Protein AF-X0USE4-F1 (afdb_monomer_lite)

Organism: NCBI:txid412755

Foldseek 3Di:
DDPPPVQVVCCVPPVDHPDDPDDDDDPVRVCVVVVDDPLLVVLLVQLVVLVVVLVLLQVCLVLLQVQFDQDPVGDRPDHDDRDNPSSCCSCPNPVNVVSVVSSVPSVVVSVVVVVVVVVVVVVVVVVVVVVVVVVVVVVVVVVVVVVVVVVVCCCVVPVVLVVQLVVVVVVVVVVPLVDARDQDDPDPSSVVSVVSNVVSVVVVVVVVVVVVVVVVVVVVVVVVVVVVVVVVVVVVVVVVVVVVVVVVVVVVVVVVVVVVVVVD

Radius of gyration: 65.73 Å; chains: 1; bounding box: 125×36×193 Å

Sequence (264 aa):
KNYGSIYWDFVTAKGEKFESDGERVPLQTLMRRMHFTEAELAKLRESQDHSDVLVTLEDRAMAAVKGLYSDAEGRYRVRGERDMALARELLHGTAYHRAKAEIMAPIQEFIDMVETRTAGEIDTLRARSDALALGARVLVGLALALLLLGAVLLQRRVVRPTIELATAARLTETGDYANRVPVRTRDEMGQLARSFNQMSSAIERDIEARDRTASELATAHEAADSANQAKSAFLANMSHELRTPMNAIIGYSEMLIEDAEDDG

pLDDT: mean 89.1, std 10.66, range [37.69, 98.69]

Structure (mmCIF, N/CA/C/O backbone):
data_AF-X0USE4-F1
#
_entry.id   AF-X0USE4-F1
#
loop_
_atom_site.group_PDB
_atom_site.id
_atom_site.type_symbol
_atom_site.label_atom_id
_atom_site.label_alt_id
_atom_site.label_comp_id
_atom_site.label_asym_id
_atom_site.label_entity_id
_atom_site.label_seq_id
_atom_site.pdbx_PDB_ins_code
_atom_site.Cartn_x
_atom_site.Cartn_y
_atom_site.Cartn_z
_atom_site.occupancy
_atom_site.B_iso_or_equiv
_atom_site.auth_seq_id
_atom_site.auth_comp_id
_atom_site.auth_asym_id
_atom_site.auth_atom_id
_atom_site.pdbx_PDB_model_num
ATOM 1 N N . LYS A 1 1 ? 28.218 10.563 -24.060 1.00 42.66 1 LYS A N 1
ATOM 2 C CA . LYS A 1 1 ? 28.766 11.878 -24.479 1.00 42.66 1 LYS A CA 1
ATOM 3 C C . LYS A 1 1 ? 30.285 11.737 -24.643 1.00 42.66 1 LYS A C 1
ATOM 5 O O . LYS A 1 1 ? 30.939 11.491 -23.646 1.00 42.66 1 LYS A O 1
ATOM 10 N N . ASN A 1 2 ? 30.787 11.793 -25.885 1.00 37.69 2 ASN A N 1
ATOM 11 C CA . ASN A 1 2 ? 32.187 11.974 -26.327 1.00 37.69 2 ASN A CA 1
ATOM 12 C C . ASN A 1 2 ? 33.331 11.265 -25.570 1.00 37.69 2 ASN A C 1
ATOM 14 O O . ASN A 1 2 ? 34.151 11.922 -24.941 1.00 37.69 2 ASN A O 1
ATOM 18 N N . TYR A 1 3 ? 33.475 9.946 -25.734 1.00 44.25 3 TYR A N 1
ATOM 19 C CA . TYR A 1 3 ? 34.702 9.239 -25.319 1.00 44.25 3 TYR A CA 1
ATOM 20 C C . TYR A 1 3 ? 35.860 9.352 -26.335 1.00 44.25 3 TYR A C 1
ATOM 22 O O . TYR A 1 3 ? 37.010 9.123 -25.976 1.00 44.25 3 TYR A O 1
ATOM 30 N N . GLY A 1 4 ? 35.588 9.731 -27.591 1.00 48.09 4 GLY A N 1
ATOM 31 C CA . GLY A 1 4 ? 36.588 9.710 -28.668 1.00 48.09 4 GLY A CA 1
ATOM 32 C C . GLY A 1 4 ? 37.622 10.845 -28.668 1.00 48.09 4 GLY A C 1
ATOM 33 O O . GLY A 1 4 ? 38.716 10.637 -29.183 1.00 48.09 4 GLY A O 1
ATOM 34 N N . SER A 1 5 ? 37.326 12.027 -28.103 1.00 53.34 5 SER A N 1
ATOM 35 C CA . SER A 1 5 ? 38.273 13.163 -28.164 1.00 53.34 5 SER A CA 1
ATOM 36 C C . SER A 1 5 ? 39.356 13.092 -27.086 1.00 53.34 5 SER A C 1
ATOM 38 O O . SER A 1 5 ? 40.513 13.397 -27.350 1.00 53.34 5 SER A O 1
ATOM 40 N N . ILE A 1 6 ? 39.002 12.597 -25.897 1.00 58.72 6 ILE A N 1
ATOM 41 C CA . ILE A 1 6 ? 39.862 12.666 -24.711 1.00 58.72 6 ILE A CA 1
ATOM 42 C C . ILE A 1 6 ? 41.139 11.816 -24.875 1.00 58.72 6 ILE A C 1
ATOM 44 O O . ILE A 1 6 ? 42.197 12.186 -24.374 1.00 58.72 6 ILE A O 1
ATOM 48 N N . TYR A 1 7 ? 41.076 10.694 -25.602 1.00 65.44 7 TYR A N 1
ATOM 49 C CA . TYR A 1 7 ? 42.247 9.840 -25.847 1.00 65.44 7 TYR A CA 1
ATOM 50 C C . TYR A 1 7 ? 43.362 10.586 -26.594 1.00 65.44 7 TYR A C 1
ATOM 52 O O . TYR A 1 7 ? 44.517 10.571 -26.164 1.00 65.44 7 TYR A O 1
ATOM 60 N N . TRP A 1 8 ? 43.017 11.266 -27.692 1.00 63.38 8 TRP A N 1
ATOM 61 C CA . TRP A 1 8 ? 43.992 12.019 -28.480 1.00 63.38 8 TRP A CA 1
ATOM 62 C C . TRP A 1 8 ? 44.495 13.257 -27.734 1.00 63.38 8 TRP A C 1
ATOM 64 O O . TRP A 1 8 ? 45.677 13.579 -27.850 1.00 63.38 8 TRP A O 1
ATOM 74 N N . ASP A 1 9 ? 43.662 13.877 -26.895 1.00 68.88 9 ASP A N 1
ATOM 75 C CA . ASP A 1 9 ? 44.073 14.973 -26.009 1.00 68.88 9 ASP A CA 1
ATOM 76 C C . ASP A 1 9 ? 45.160 14.521 -25.009 1.00 68.88 9 ASP A C 1
ATOM 78 O O . ASP A 1 9 ? 46.148 15.223 -24.800 1.00 68.88 9 ASP A O 1
ATOM 82 N N . PHE A 1 10 ? 45.054 13.313 -24.438 1.00 67.06 10 PHE A N 1
ATOM 83 C CA . PHE A 1 10 ? 46.080 12.770 -23.533 1.00 67.06 10 PHE A CA 1
ATOM 84 C C . PHE A 1 10 ? 47.382 12.382 -24.245 1.00 67.06 10 PHE A C 1
ATOM 86 O O . PHE A 1 10 ? 48.466 12.699 -23.748 1.00 67.06 10 PHE A O 1
ATOM 93 N N . VAL A 1 11 ? 47.290 11.728 -25.408 1.00 71.56 11 VAL A N 1
ATOM 94 C CA . VAL A 1 11 ? 48.472 11.297 -26.178 1.00 71.56 11 VAL A CA 1
ATOM 95 C C . VAL A 1 11 ? 49.267 12.503 -26.681 1.00 71.56 11 VAL A C 1
ATOM 97 O O . VAL A 1 11 ? 50.496 12.497 -26.627 1.00 71.56 11 VAL A O 1
ATOM 100 N N . THR A 1 12 ? 48.581 13.553 -27.139 1.00 75.94 12 THR A N 1
ATOM 101 C CA . THR A 1 12 ? 49.225 14.786 -27.621 1.00 75.94 12 THR A CA 1
ATOM 102 C C . THR A 1 12 ? 49.820 15.616 -26.482 1.00 75.94 12 THR A C 1
ATOM 104 O O . THR A 1 12 ? 50.910 16.159 -26.647 1.00 75.94 12 THR A O 1
ATOM 107 N N . ALA A 1 13 ? 49.158 15.684 -25.321 1.00 75.56 13 ALA A N 1
ATOM 108 C CA . ALA A 1 13 ? 49.610 16.491 -24.186 1.00 75.56 13 ALA A CA 1
ATOM 109 C C . ALA A 1 13 ? 50.767 15.869 -23.386 1.00 75.56 13 ALA A C 1
ATOM 111 O O . ALA A 1 13 ? 51.605 16.604 -22.866 1.00 75.56 13 ALA A O 1
ATOM 112 N N . LYS A 1 14 ? 50.809 14.538 -23.240 1.00 71.62 14 LYS A N 1
ATOM 113 C CA . LYS A 1 14 ? 51.802 13.853 -22.388 1.00 71.62 14 LYS A CA 1
ATOM 114 C C . LYS A 1 14 ? 52.821 13.016 -23.154 1.00 71.62 14 LYS A C 1
ATOM 116 O O . LYS A 1 14 ? 53.797 12.580 -22.558 1.00 71.62 14 LYS A O 1
ATOM 121 N N . GLY A 1 15 ? 52.602 12.753 -24.444 1.00 68.19 15 GLY A N 1
ATOM 122 C CA . GLY A 1 15 ? 53.459 11.866 -25.243 1.00 68.19 15 GLY A CA 1
ATOM 123 C C . GLY A 1 15 ? 53.404 10.387 -24.831 1.00 68.19 15 GLY A C 1
ATOM 124 O O . GLY A 1 15 ? 54.016 9.546 -25.485 1.00 68.19 15 GLY A O 1
ATOM 125 N N . GLU A 1 16 ? 52.654 10.053 -23.780 1.00 63.84 16 GLU A N 1
ATOM 126 C CA . GLU A 1 16 ? 52.457 8.694 -23.290 1.00 63.84 16 GLU A CA 1
ATOM 127 C C . GLU A 1 16 ? 51.261 8.060 -24.001 1.00 63.84 16 GLU A C 1
ATOM 129 O O . GLU A 1 16 ? 50.128 8.543 -23.932 1.00 63.84 16 GLU A O 1
ATOM 134 N N . LYS A 1 17 ? 51.513 6.954 -24.705 1.00 63.34 17 LYS A N 1
ATOM 135 C CA . LYS A 1 17 ? 50.445 6.078 -25.191 1.00 63.34 17 LYS A CA 1
ATOM 136 C C . LYS A 1 17 ? 49.997 5.208 -24.024 1.00 63.34 17 LYS A C 1
ATOM 138 O O . LYS A 1 17 ? 50.839 4.609 -23.365 1.00 63.34 17 LYS A O 1
ATOM 143 N N . PHE A 1 18 ? 48.691 5.105 -23.794 1.00 62.72 18 PHE A N 1
ATOM 144 C CA . PHE A 1 18 ? 48.166 4.132 -22.839 1.00 62.72 18 PHE A CA 1
ATOM 145 C C . PHE A 1 18 ? 48.567 2.720 -23.287 1.00 62.72 18 PHE A C 1
ATOM 147 O O . PHE A 1 18 ? 48.174 2.274 -24.369 1.00 62.72 18 PHE A O 1
ATOM 154 N N . GLU A 1 19 ? 49.364 2.025 -22.476 1.00 60.66 19 GLU A N 1
ATOM 155 C CA . GLU A 1 19 ? 49.653 0.610 -22.683 1.00 60.66 19 GLU A CA 1
ATOM 156 C C . GLU A 1 19 ? 48.401 -0.201 -22.337 1.00 60.66 19 GLU A C 1
ATOM 158 O O . GLU A 1 19 ? 47.929 -0.229 -21.203 1.00 60.66 19 GLU A O 1
ATOM 163 N N . SER A 1 20 ? 47.818 -0.827 -23.355 1.00 62.59 20 SER A N 1
ATOM 164 C CA . SER A 1 20 ? 46.758 -1.814 -23.178 1.00 62.59 20 SER A CA 1
ATOM 165 C C . SER A 1 20 ? 47.402 -3.144 -22.785 1.00 62.59 20 SER A C 1
ATOM 167 O O . SER A 1 20 ? 47.952 -3.820 -23.651 1.00 62.59 20 SER A O 1
ATOM 169 N N . ASP A 1 21 ? 47.268 -3.539 -21.518 1.00 59.38 21 ASP A N 1
ATOM 170 C CA . ASP A 1 21 ? 47.673 -4.853 -20.973 1.00 59.38 21 ASP A CA 1
ATOM 171 C C . ASP A 1 21 ? 46.757 -6.017 -21.442 1.00 59.38 21 ASP A C 1
ATOM 173 O O . ASP A 1 21 ? 46.850 -7.157 -20.997 1.00 59.38 21 ASP A O 1
ATOM 177 N N . GLY A 1 22 ? 45.810 -5.730 -22.343 1.00 68.00 22 GLY A N 1
ATOM 178 C CA . GLY A 1 22 ? 44.867 -6.702 -22.892 1.00 68.00 22 GLY A CA 1
ATOM 179 C C . GLY A 1 22 ? 45.342 -7.396 -24.172 1.00 68.00 22 GLY A C 1
ATOM 180 O O . GLY A 1 22 ? 46.146 -6.874 -24.947 1.00 68.00 22 GLY A O 1
ATOM 181 N N . GLU A 1 23 ? 44.765 -8.570 -24.434 1.00 77.12 23 GLU A N 1
ATOM 182 C CA . GLU A 1 23 ? 44.908 -9.291 -25.701 1.00 77.12 23 GLU A CA 1
ATOM 183 C C . GLU A 1 23 ? 44.473 -8.399 -26.882 1.00 77.12 23 GLU A C 1
ATOM 185 O O . GLU A 1 23 ? 43.397 -7.794 -26.871 1.00 77.12 23 GLU A O 1
ATOM 190 N N . ARG A 1 24 ? 45.309 -8.304 -27.924 1.00 78.56 24 ARG A N 1
ATOM 191 C CA . ARG A 1 24 ? 45.006 -7.506 -29.122 1.00 78.56 24 ARG A CA 1
ATOM 192 C C . ARG A 1 24 ? 43.947 -8.213 -29.963 1.00 78.56 24 ARG A C 1
ATOM 194 O O . ARG A 1 24 ? 44.264 -9.091 -30.761 1.00 78.56 24 ARG A O 1
ATOM 201 N N . VAL A 1 25 ? 42.690 -7.809 -29.805 1.00 81.25 25 VAL A N 1
ATOM 202 C CA . VAL A 1 25 ? 41.556 -8.372 -30.549 1.00 81.25 25 VAL A CA 1
ATOM 203 C C . VAL A 1 25 ? 41.168 -7.448 -31.715 1.00 81.25 25 VAL A C 1
ATOM 205 O O . VAL A 1 25 ? 41.025 -6.242 -31.505 1.00 81.25 25 VAL A O 1
ATOM 208 N N . PRO A 1 26 ? 40.951 -7.970 -32.941 1.00 85.12 26 PRO A N 1
ATOM 209 C CA . PRO A 1 26 ? 40.443 -7.168 -34.054 1.00 85.12 26 PRO A CA 1
ATOM 210 C C . PRO A 1 26 ? 39.085 -6.531 -33.733 1.00 85.12 26 PRO A C 1
ATOM 212 O O . PRO A 1 26 ? 38.210 -7.187 -33.164 1.00 85.12 26 PRO A O 1
ATOM 215 N N . LEU A 1 27 ? 38.868 -5.281 -34.158 1.00 83.06 27 LEU A N 1
ATOM 216 C CA . LEU A 1 27 ? 37.625 -4.540 -33.900 1.00 83.06 27 LEU A CA 1
ATOM 217 C C . LEU A 1 27 ? 36.377 -5.317 -34.347 1.00 83.06 27 LEU A C 1
ATOM 219 O O . LEU A 1 27 ? 35.425 -5.442 -33.585 1.00 83.06 27 LEU A O 1
ATOM 223 N N . GLN A 1 28 ? 36.408 -5.927 -35.535 1.00 81.75 28 GLN A N 1
ATOM 224 C CA . GLN A 1 28 ? 35.296 -6.740 -36.044 1.00 81.75 28 GLN A CA 1
ATOM 225 C C . GLN A 1 28 ? 34.964 -7.924 -35.118 1.00 81.75 28 GLN A C 1
ATOM 227 O O . GLN A 1 28 ? 33.796 -8.258 -34.925 1.00 81.75 28 GLN A O 1
ATOM 232 N N . THR A 1 29 ? 35.977 -8.537 -34.497 1.00 86.31 29 THR A N 1
ATOM 233 C CA . THR A 1 29 ? 35.787 -9.614 -33.517 1.00 86.31 29 THR A CA 1
ATOM 234 C C . THR A 1 29 ? 35.116 -9.090 -32.247 1.00 86.31 29 THR A C 1
ATOM 236 O O . THR A 1 29 ? 34.219 -9.749 -31.725 1.00 86.31 29 THR A O 1
ATOM 239 N N . LEU A 1 30 ? 35.493 -7.897 -31.768 1.00 87.50 30 LEU A N 1
ATOM 240 C CA . LEU A 1 30 ? 34.820 -7.248 -30.635 1.00 87.50 30 LEU A CA 1
ATOM 241 C C . LEU A 1 30 ? 33.360 -6.917 -30.959 1.00 87.50 30 LEU A C 1
ATOM 243 O O . LEU A 1 30 ? 32.482 -7.183 -30.145 1.00 87.50 30 LEU A O 1
ATOM 247 N N . MET A 1 31 ? 33.080 -6.411 -32.158 1.00 88.31 31 MET A N 1
ATOM 248 C CA . MET A 1 31 ? 31.714 -6.090 -32.583 1.00 88.31 31 MET A CA 1
ATOM 249 C C . MET A 1 31 ? 30.839 -7.345 -32.667 1.00 88.31 31 MET A C 1
ATOM 251 O O . MET A 1 31 ? 29.723 -7.354 -32.158 1.00 88.31 31 MET A O 1
ATOM 255 N N . ARG A 1 32 ? 31.361 -8.460 -33.192 1.00 87.69 32 ARG A N 1
ATOM 256 C CA . ARG A 1 32 ? 30.636 -9.743 -33.161 1.00 87.69 32 ARG A CA 1
ATOM 257 C C . ARG A 1 32 ? 30.353 -10.223 -31.734 1.00 87.69 32 ARG A C 1
ATOM 259 O O . ARG A 1 32 ? 29.261 -10.716 -31.468 1.00 87.69 32 ARG A O 1
ATOM 266 N N . ARG A 1 33 ? 31.303 -10.054 -30.804 1.00 90.69 33 ARG A N 1
ATOM 267 C CA . ARG A 1 33 ? 31.098 -10.376 -29.375 1.00 90.69 33 ARG A CA 1
ATOM 268 C C . ARG A 1 33 ? 30.037 -9.489 -28.720 1.00 90.69 33 ARG A C 1
ATOM 270 O O . ARG A 1 33 ? 29.329 -9.959 -27.844 1.00 90.69 33 ARG A O 1
ATOM 277 N N . MET A 1 34 ? 29.915 -8.240 -29.161 1.00 88.44 34 MET A N 1
ATOM 278 C CA . MET A 1 34 ? 28.903 -7.280 -28.703 1.00 88.44 34 MET A CA 1
ATOM 279 C C . MET A 1 34 ? 27.573 -7.400 -29.465 1.00 88.44 34 MET A C 1
ATOM 281 O O . MET A 1 34 ? 26.751 -6.491 -29.405 1.00 88.44 34 MET A O 1
ATOM 285 N N . HIS A 1 35 ? 27.364 -8.513 -30.177 1.00 89.56 35 HIS A N 1
ATOM 286 C CA . HIS A 1 35 ? 26.117 -8.847 -30.866 1.00 89.56 35 HIS A CA 1
ATOM 287 C C . HIS A 1 35 ? 25.678 -7.840 -31.938 1.00 89.56 35 HIS A C 1
ATOM 289 O O . HIS A 1 35 ? 24.484 -7.687 -32.192 1.00 89.56 35 HIS A O 1
ATOM 295 N N . PHE A 1 36 ? 26.632 -7.187 -32.607 1.00 92.62 36 PHE A N 1
ATOM 296 C CA . PHE A 1 36 ? 26.323 -6.434 -33.820 1.00 92.62 36 PHE A CA 1
ATOM 297 C C . PHE A 1 36 ? 25.784 -7.383 -34.895 1.00 92.62 36 PHE A C 1
ATOM 299 O O . PHE A 1 36 ? 26.290 -8.491 -35.092 1.00 92.62 36 PHE A O 1
ATOM 306 N N . THR A 1 37 ? 24.742 -6.942 -35.585 1.00 92.94 37 THR A N 1
ATOM 307 C CA . THR A 1 37 ? 24.068 -7.692 -36.640 1.00 92.94 37 THR A CA 1
ATOM 308 C C . THR A 1 37 ? 24.911 -7.726 -37.913 1.00 92.94 37 THR A C 1
ATOM 310 O O . THR A 1 37 ? 25.705 -6.827 -38.192 1.00 92.94 37 THR A O 1
ATOM 313 N N . GLU A 1 38 ? 24.705 -8.746 -38.749 1.00 93.06 38 GLU A N 1
ATOM 314 C CA . GLU A 1 38 ? 25.377 -8.819 -40.054 1.00 93.06 38 GLU A CA 1
ATOM 315 C C . GLU A 1 38 ? 25.032 -7.627 -40.960 1.00 93.06 38 GLU A C 1
ATOM 317 O O . GLU A 1 38 ? 25.881 -7.198 -41.736 1.00 93.06 38 GLU A O 1
ATOM 322 N N . ALA A 1 39 ? 23.828 -7.056 -40.828 1.00 93.88 39 ALA A N 1
ATOM 323 C CA . ALA A 1 39 ? 23.407 -5.876 -41.580 1.00 93.88 39 ALA A CA 1
ATOM 324 C C . ALA A 1 39 ? 24.175 -4.611 -41.154 1.00 93.88 39 ALA A C 1
ATOM 326 O O . ALA A 1 39 ? 24.647 -3.868 -42.011 1.00 93.88 39 ALA A O 1
ATOM 327 N N . GLU A 1 40 ? 24.378 -4.402 -39.847 1.00 94.25 40 GLU A N 1
ATOM 328 C CA . GLU A 1 40 ? 25.236 -3.323 -39.332 1.00 94.25 40 GLU A CA 1
ATOM 329 C C . GLU A 1 40 ? 26.686 -3.512 -39.829 1.00 94.25 40 GLU A C 1
ATOM 331 O O . GLU A 1 40 ? 27.305 -2.594 -40.365 1.00 94.25 40 GLU A O 1
ATOM 336 N N . LEU A 1 41 ? 27.229 -4.730 -39.737 1.00 93.81 41 LEU A N 1
ATOM 337 C CA . LEU A 1 41 ? 28.589 -5.028 -40.204 1.00 93.81 41 LEU A CA 1
ATOM 338 C C . LEU A 1 41 ? 28.747 -4.933 -41.731 1.00 93.81 41 LEU A C 1
ATOM 340 O O . LEU A 1 41 ? 29.861 -4.737 -42.221 1.00 93.81 41 LEU A O 1
ATOM 344 N N . ALA A 1 42 ? 27.670 -5.101 -42.500 1.00 94.88 42 ALA A N 1
ATOM 345 C CA . ALA A 1 42 ? 27.682 -4.914 -43.948 1.00 94.88 42 ALA A CA 1
ATOM 346 C C . ALA A 1 42 ? 27.891 -3.440 -44.324 1.00 94.88 42 ALA A C 1
ATOM 348 O O . ALA A 1 42 ? 28.644 -3.166 -45.252 1.00 94.88 42 ALA A O 1
ATOM 349 N N . LYS A 1 43 ? 27.329 -2.496 -43.560 1.00 95.25 43 LYS A N 1
ATOM 350 C CA . LYS A 1 43 ? 27.515 -1.055 -43.796 1.00 95.25 43 LYS A CA 1
ATOM 351 C C . LYS A 1 43 ? 28.954 -0.589 -43.586 1.00 95.25 43 LYS A C 1
ATOM 353 O O . LYS A 1 43 ? 29.461 0.242 -44.334 1.00 95.25 43 LYS A O 1
ATOM 358 N N . LEU A 1 44 ? 29.656 -1.187 -42.624 1.00 92.19 44 LEU A N 1
ATOM 359 C CA . LEU A 1 44 ? 31.089 -0.936 -42.449 1.00 92.19 44 LEU A CA 1
ATOM 360 C C . LEU A 1 44 ? 31.930 -1.510 -43.595 1.00 92.19 44 LEU A C 1
ATOM 362 O O . LEU A 1 44 ? 32.902 -0.877 -43.996 1.00 92.19 44 LEU A O 1
ATOM 366 N N . ARG A 1 45 ? 31.550 -2.676 -44.137 1.00 91.56 45 ARG A N 1
ATOM 367 C CA . ARG A 1 45 ? 32.194 -3.246 -45.333 1.00 91.56 45 ARG A CA 1
ATOM 368 C C . ARG A 1 45 ? 31.971 -2.361 -46.560 1.00 91.56 45 ARG A C 1
ATOM 370 O O . ARG A 1 45 ? 32.929 -2.051 -47.247 1.00 91.56 45 ARG A O 1
ATOM 377 N N . GLU A 1 46 ? 30.752 -1.870 -46.758 1.00 93.44 46 GLU A N 1
ATOM 378 C CA . GLU A 1 46 ? 30.415 -0.930 -47.837 1.00 93.44 46 GLU A CA 1
ATOM 379 C C . GLU A 1 46 ? 31.261 0.357 -47.765 1.00 93.44 46 GLU A C 1
ATOM 381 O O . GLU A 1 46 ? 31.839 0.786 -48.761 1.00 93.44 46 GLU A O 1
ATOM 386 N N . SER A 1 47 ? 31.417 0.939 -46.569 1.00 93.81 47 SER A N 1
ATOM 387 C CA . SER A 1 47 ? 32.306 2.093 -46.360 1.00 93.81 47 SER A CA 1
ATOM 388 C C . SER A 1 47 ? 33.777 1.769 -46.656 1.00 93.81 47 SER A C 1
ATOM 390 O O . SER A 1 47 ? 34.489 2.584 -47.247 1.00 93.81 47 SER A O 1
ATOM 392 N N . GLN A 1 48 ? 34.231 0.573 -46.266 1.00 89.81 48 GLN A N 1
ATOM 393 C CA . GLN A 1 48 ? 35.586 0.103 -46.542 1.00 89.81 48 GLN A CA 1
ATOM 394 C C . GLN A 1 48 ? 35.833 -0.023 -48.054 1.00 89.81 48 GLN A C 1
ATOM 396 O O . GLN A 1 48 ? 36.844 0.482 -48.535 1.00 89.81 48 GLN A O 1
ATOM 401 N N . ASP A 1 49 ? 34.889 -0.592 -48.804 1.00 89.19 49 ASP A N 1
ATOM 402 C CA . ASP A 1 49 ? 34.986 -0.732 -50.261 1.00 89.19 49 ASP A CA 1
ATOM 403 C C . ASP A 1 49 ? 35.029 0.645 -50.960 1.00 89.19 49 ASP A C 1
ATOM 405 O O . ASP A 1 49 ? 35.796 0.854 -51.903 1.00 89.19 49 ASP A O 1
ATOM 409 N N . HIS A 1 50 ? 34.267 1.633 -50.468 1.00 89.88 50 HIS A N 1
ATOM 410 C CA . HIS A 1 50 ? 34.342 3.017 -50.962 1.00 89.88 50 HIS A CA 1
ATOM 411 C C . HIS A 1 50 ? 35.686 3.696 -50.639 1.00 89.88 50 HIS A C 1
ATOM 413 O O . HIS A 1 50 ? 36.144 4.556 -51.397 1.00 89.88 50 HIS A O 1
ATOM 419 N N . SER A 1 51 ? 36.343 3.312 -49.539 1.00 89.50 51 SER A N 1
ATOM 420 C CA . SER A 1 51 ? 37.654 3.853 -49.163 1.00 89.50 51 SER A CA 1
ATOM 421 C C . SER A 1 51 ? 38.744 3.447 -50.151 1.00 89.50 51 SER A C 1
ATOM 423 O O . SER A 1 51 ? 39.610 4.267 -50.460 1.00 89.50 51 SER A O 1
ATOM 425 N N . ASP A 1 52 ? 38.695 2.226 -50.684 1.00 82.88 52 ASP A N 1
ATOM 426 C CA . ASP A 1 52 ? 39.704 1.723 -51.623 1.00 82.88 52 ASP A CA 1
ATOM 427 C C . ASP A 1 52 ? 39.749 2.554 -52.918 1.00 82.88 52 ASP A C 1
ATOM 429 O O . ASP A 1 52 ? 40.820 2.791 -53.482 1.00 82.88 52 ASP A O 1
ATOM 433 N N . VAL A 1 53 ? 38.604 3.096 -53.352 1.00 77.12 53 VAL A N 1
ATOM 434 C CA . VAL A 1 53 ? 38.524 4.020 -54.496 1.00 77.12 53 VAL A CA 1
ATOM 435 C C . VAL A 1 53 ? 39.267 5.325 -54.199 1.00 77.12 53 VAL A C 1
ATOM 437 O O . VAL A 1 53 ? 40.030 5.800 -55.042 1.00 77.12 53 VAL A O 1
ATOM 440 N N . LEU A 1 54 ? 39.100 5.891 -53.001 1.00 87.56 54 LEU A N 1
ATOM 441 C CA . LEU A 1 54 ? 39.759 7.139 -52.604 1.00 87.56 54 LEU A CA 1
ATOM 442 C C . LEU A 1 54 ? 41.283 6.994 -52.530 1.00 87.56 54 LEU A C 1
ATOM 444 O O . LEU A 1 54 ? 41.997 7.901 -52.959 1.00 87.56 54 LEU A O 1
ATOM 448 N N . VAL A 1 55 ? 41.779 5.841 -52.070 1.00 88.38 55 VAL A N 1
ATOM 449 C CA . VAL A 1 55 ? 43.221 5.544 -52.009 1.00 88.38 55 VAL A CA 1
ATOM 450 C C . VAL A 1 55 ? 43.872 5.699 -53.384 1.00 88.38 55 VAL A C 1
ATOM 452 O O . VAL A 1 55 ? 44.939 6.297 -53.493 1.00 88.38 55 VAL A O 1
ATOM 455 N N . THR A 1 56 ? 43.205 5.276 -54.463 1.00 85.06 56 THR A N 1
ATOM 456 C CA . THR A 1 56 ? 43.754 5.437 -55.822 1.00 85.06 56 THR A CA 1
ATOM 457 C C . THR A 1 56 ? 43.897 6.906 -56.248 1.00 85.06 56 THR A C 1
ATOM 459 O O . THR A 1 56 ? 44.860 7.262 -56.935 1.00 85.06 56 THR A O 1
ATOM 462 N N . LEU A 1 57 ? 42.980 7.787 -55.822 1.00 85.88 57 LEU A N 1
ATOM 463 C CA . LEU A 1 57 ? 43.097 9.232 -56.050 1.00 85.88 57 LEU A CA 1
ATOM 464 C C . LEU A 1 57 ? 44.252 9.828 -55.240 1.00 85.88 57 LEU A C 1
ATOM 466 O O . LEU A 1 57 ? 44.997 10.660 -55.763 1.00 85.88 57 LEU A O 1
ATOM 470 N N . GLU A 1 58 ? 44.412 9.395 -53.990 1.00 89.25 58 GLU A N 1
ATOM 471 C CA . GLU A 1 58 ? 45.492 9.842 -53.109 1.00 89.25 58 GLU A CA 1
ATOM 472 C C . GLU A 1 58 ? 46.865 9.397 -53.633 1.00 89.25 58 GLU A C 1
ATOM 474 O O . GLU A 1 58 ? 47.791 10.210 -53.693 1.00 89.25 58 GLU A O 1
ATOM 479 N N . ASP A 1 59 ? 46.981 8.160 -54.119 1.00 90.69 59 ASP A N 1
ATOM 480 C CA . ASP A 1 59 ? 48.185 7.638 -54.770 1.00 90.69 59 ASP A CA 1
ATOM 481 C C . ASP A 1 59 ? 48.541 8.443 -56.023 1.00 90.69 59 ASP A C 1
ATOM 483 O O . ASP A 1 59 ? 49.700 8.834 -56.211 1.00 90.69 59 ASP A O 1
ATOM 487 N N . ARG A 1 60 ? 47.543 8.771 -56.855 1.00 89.25 60 ARG A N 1
ATOM 488 C CA . ARG A 1 60 ? 47.733 9.617 -58.040 1.00 89.25 60 ARG A CA 1
ATOM 489 C C . ARG A 1 60 ? 48.191 11.025 -57.669 1.00 89.25 60 ARG A C 1
ATOM 491 O O . ARG A 1 60 ? 49.086 11.565 -58.322 1.00 89.25 60 ARG A O 1
ATOM 498 N N . ALA A 1 61 ? 47.603 11.618 -56.633 1.00 91.00 61 ALA A N 1
ATOM 499 C CA . ALA A 1 61 ? 47.997 12.935 -56.148 1.00 91.00 61 ALA A CA 1
ATOM 500 C C . ALA A 1 61 ? 49.435 12.922 -55.606 1.00 91.00 61 ALA A C 1
ATOM 502 O O . ALA A 1 61 ? 50.239 13.787 -55.955 1.00 91.00 61 ALA A O 1
ATOM 503 N N . MET A 1 62 ? 49.798 11.903 -54.820 1.00 92.62 62 MET A N 1
ATOM 504 C CA . MET A 1 62 ? 51.161 11.713 -54.315 1.00 92.62 62 MET A CA 1
ATOM 505 C C . MET A 1 62 ? 52.174 11.492 -55.443 1.00 92.62 62 MET A C 1
ATOM 507 O O . MET A 1 62 ? 53.299 11.996 -55.368 1.00 92.62 62 MET A O 1
ATOM 511 N N . ALA A 1 63 ? 51.794 10.765 -56.494 1.00 90.62 63 ALA A N 1
ATOM 512 C CA . ALA A 1 63 ? 52.623 10.573 -57.677 1.00 90.62 63 ALA A CA 1
ATOM 513 C C . ALA A 1 63 ? 52.847 11.895 -58.436 1.00 90.62 63 ALA A C 1
ATOM 515 O O . ALA A 1 63 ? 53.994 12.217 -58.752 1.00 90.62 63 ALA A O 1
ATOM 516 N N . ALA A 1 64 ? 51.806 12.717 -58.616 1.00 90.19 64 ALA A N 1
ATOM 517 C CA . ALA A 1 64 ? 51.902 14.032 -59.260 1.00 90.19 64 ALA A CA 1
ATOM 518 C C . ALA A 1 64 ? 52.848 14.996 -58.512 1.00 90.19 64 ALA A C 1
ATOM 520 O O . ALA A 1 64 ? 53.694 15.644 -59.135 1.00 90.19 64 ALA A O 1
ATOM 521 N N . VAL A 1 65 ? 52.805 15.013 -57.171 1.00 91.50 65 VAL A N 1
ATOM 522 C CA . VAL A 1 65 ? 53.753 15.775 -56.325 1.00 91.50 65 VAL A CA 1
ATOM 523 C C . VAL A 1 65 ? 55.202 15.321 -56.548 1.00 91.50 65 VAL A C 1
ATOM 525 O O . VAL A 1 65 ? 56.129 16.136 -56.547 1.00 91.50 65 VAL A O 1
ATOM 528 N N . LYS A 1 66 ? 55.409 14.016 -56.762 1.00 90.25 66 LYS A N 1
ATOM 529 C CA . LYS A 1 66 ? 56.723 13.409 -57.026 1.00 90.25 66 LYS A CA 1
ATOM 530 C C . LYS A 1 66 ? 57.175 13.547 -58.489 1.00 90.25 66 LYS A C 1
ATOM 532 O O . LYS A 1 66 ? 58.321 13.205 -58.776 1.00 90.25 66 LYS A O 1
ATOM 537 N N . GLY A 1 67 ? 56.327 14.058 -59.389 1.00 88.44 67 GLY A N 1
ATOM 538 C CA . GLY A 1 67 ? 56.590 14.115 -60.834 1.00 88.44 67 GLY A CA 1
ATOM 539 C C . GLY A 1 67 ? 56.572 12.734 -61.499 1.00 88.44 67 GLY A C 1
ATOM 540 O O . GLY A 1 67 ? 57.314 12.496 -62.451 1.00 88.44 67 GLY A O 1
ATOM 541 N N . LEU A 1 68 ? 55.788 11.801 -60.953 1.00 88.62 68 LEU A N 1
ATOM 542 C CA . LEU A 1 68 ? 55.615 10.444 -61.465 1.00 88.62 68 LEU A CA 1
ATOM 543 C C . LEU A 1 68 ? 54.233 10.297 -62.107 1.00 88.62 68 LEU A C 1
ATOM 545 O O . LEU A 1 68 ? 53.218 10.635 -61.502 1.00 88.62 68 LEU A O 1
ATOM 549 N N . TYR A 1 69 ? 54.198 9.736 -63.311 1.00 85.69 69 TYR A N 1
ATOM 550 C CA . TYR A 1 69 ? 52.993 9.527 -64.107 1.00 85.69 69 TYR A CA 1
ATOM 551 C C . TYR A 1 69 ? 52.834 8.053 -64.477 1.00 85.69 69 TYR A C 1
ATOM 553 O O . TYR A 1 69 ? 53.808 7.292 -64.515 1.00 85.69 69 TYR A O 1
ATOM 561 N N . SER A 1 70 ? 51.585 7.655 -64.712 1.00 85.00 70 SER A N 1
ATOM 562 C CA . SER A 1 70 ? 51.231 6.284 -65.073 1.00 85.00 70 SER A CA 1
ATOM 563 C C . SER A 1 70 ? 51.822 5.893 -66.430 1.00 85.00 70 SER A C 1
ATOM 565 O O . SER A 1 70 ? 51.697 6.645 -67.394 1.00 85.00 70 SER A O 1
ATOM 567 N N . ASP A 1 71 ? 52.421 4.705 -66.505 1.00 82.38 71 ASP A N 1
ATOM 568 C CA . ASP A 1 71 ? 52.742 4.015 -67.755 1.00 82.38 71 ASP A CA 1
ATOM 569 C C . ASP A 1 71 ? 51.474 3.408 -68.395 1.00 82.38 71 ASP A C 1
ATOM 571 O O . ASP A 1 71 ? 50.365 3.532 -67.857 1.00 82.38 71 ASP A O 1
ATOM 575 N N . ALA A 1 72 ? 51.631 2.764 -69.557 1.00 77.88 72 ALA A N 1
ATOM 576 C CA . ALA A 1 72 ? 50.541 2.099 -70.275 1.00 77.88 72 ALA A CA 1
ATOM 577 C C . ALA A 1 72 ? 49.917 0.931 -69.482 1.00 77.88 72 ALA A C 1
ATOM 579 O O . ALA A 1 72 ? 48.810 0.500 -69.798 1.00 77.88 72 ALA A O 1
ATOM 580 N N . GLU A 1 73 ? 50.595 0.450 -68.434 1.00 80.06 73 GLU A N 1
ATOM 581 C CA . GLU A 1 73 ? 50.126 -0.609 -67.541 1.00 80.06 73 GLU A CA 1
ATOM 582 C C . GLU A 1 73 ? 49.600 -0.083 -66.191 1.00 80.06 73 GLU A C 1
ATOM 584 O O . GLU A 1 73 ? 49.362 -0.878 -65.280 1.00 80.06 73 GLU A O 1
ATOM 589 N N . GLY A 1 74 ? 49.414 1.232 -66.032 1.00 75.62 74 GLY A N 1
ATOM 590 C CA . GLY A 1 74 ? 48.825 1.812 -64.820 1.00 75.62 74 GLY A CA 1
ATOM 591 C C . GLY A 1 74 ? 49.816 2.123 -63.689 1.00 75.62 74 GLY A C 1
ATOM 592 O O . GLY A 1 74 ? 49.395 2.502 -62.597 1.00 75.62 74 GLY A O 1
ATOM 593 N N . ARG A 1 75 ? 51.130 1.943 -63.889 1.00 83.31 75 ARG A N 1
ATOM 594 C CA . ARG A 1 75 ? 52.143 2.101 -62.828 1.00 83.31 75 ARG A CA 1
ATOM 595 C C . ARG A 1 75 ? 52.848 3.449 -62.923 1.00 83.31 75 ARG A C 1
ATOM 597 O O . ARG A 1 75 ? 53.323 3.841 -63.983 1.00 83.31 75 ARG A O 1
ATOM 604 N N . TYR A 1 76 ? 53.016 4.133 -61.792 1.00 83.38 76 TYR A N 1
ATOM 605 C CA . TYR A 1 76 ? 53.664 5.451 -61.706 1.00 83.38 76 TYR A CA 1
ATOM 606 C C . TYR A 1 76 ? 55.195 5.400 -61.880 1.00 83.38 76 TYR A C 1
ATOM 608 O O . TYR A 1 76 ? 55.952 5.591 -60.927 1.00 83.38 76 TYR A O 1
ATOM 616 N N . ARG A 1 77 ? 55.669 5.101 -63.095 1.00 83.31 77 ARG A N 1
ATOM 617 C CA . ARG A 1 77 ? 57.100 4.942 -63.427 1.00 83.31 77 ARG A CA 1
ATOM 618 C C . ARG A 1 77 ? 57.639 6.008 -64.379 1.00 83.31 77 ARG A C 1
ATOM 620 O O . ARG A 1 77 ? 58.855 6.178 -64.464 1.00 83.31 77 ARG A O 1
ATOM 627 N N . VAL A 1 78 ? 56.765 6.734 -65.071 1.00 82.44 78 VAL A N 1
ATOM 628 C CA . VAL A 1 78 ? 57.160 7.769 -66.031 1.00 82.44 78 VAL A CA 1
ATOM 629 C C . VAL A 1 78 ? 57.533 9.037 -65.266 1.00 82.44 78 VAL A C 1
ATOM 631 O O . VAL A 1 78 ? 56.714 9.570 -64.524 1.00 82.44 78 VAL A O 1
ATOM 634 N N . ARG A 1 79 ? 58.770 9.525 -65.416 1.00 84.62 79 ARG A N 1
ATOM 635 C CA . ARG A 1 79 ? 59.211 10.781 -64.789 1.00 84.62 79 ARG A CA 1
ATOM 636 C C . ARG A 1 79 ? 58.891 11.971 -65.687 1.00 84.62 79 ARG A C 1
ATOM 638 O O . ARG A 1 79 ? 59.247 11.961 -66.860 1.00 84.62 79 ARG A O 1
ATOM 645 N N . GLY A 1 80 ? 58.285 12.999 -65.106 1.00 84.25 80 GLY A N 1
ATOM 646 C CA . GLY A 1 80 ? 58.018 14.286 -65.742 1.00 84.25 80 GLY A CA 1
ATOM 647 C C . GLY A 1 80 ? 58.166 15.443 -64.753 1.00 84.25 80 GLY A C 1
ATOM 648 O O . GLY A 1 80 ? 58.754 15.292 -63.678 1.00 84.25 80 GLY A O 1
ATOM 649 N N . GLU A 1 81 ? 57.628 16.606 -65.112 1.00 86.62 81 GLU A N 1
ATOM 650 C CA . GLU A 1 81 ? 57.582 17.756 -64.207 1.00 86.62 81 GLU A CA 1
ATOM 651 C C . GLU A 1 81 ? 56.587 17.519 -63.067 1.00 86.62 81 GLU A C 1
ATOM 653 O O . GLU A 1 81 ? 55.625 16.763 -63.200 1.00 86.62 81 GLU A O 1
ATOM 658 N N . ARG A 1 82 ? 56.835 18.142 -61.914 1.00 91.06 82 ARG A N 1
ATOM 659 C CA . ARG A 1 82 ? 55.940 18.043 -60.756 1.00 91.06 82 ARG A CA 1
ATOM 660 C C . ARG A 1 82 ? 54.676 18.849 -61.020 1.00 91.06 82 ARG A C 1
ATOM 662 O O . ARG A 1 82 ? 54.777 20.037 -61.315 1.00 91.06 82 ARG A O 1
ATOM 669 N N . ASP A 1 83 ? 53.515 18.242 -60.808 1.00 91.00 83 ASP A N 1
ATOM 670 C CA . ASP A 1 83 ? 52.229 18.912 -60.998 1.00 91.00 83 ASP A CA 1
ATOM 671 C C . ASP A 1 83 ? 51.498 19.099 -59.663 1.00 91.00 83 ASP A C 1
ATOM 673 O O . ASP A 1 83 ? 50.732 18.257 -59.185 1.00 91.00 83 ASP A O 1
ATOM 677 N N . MET A 1 84 ? 51.770 20.245 -59.038 1.00 91.50 84 MET A N 1
ATOM 678 C CA . MET A 1 84 ? 51.149 20.633 -57.771 1.00 91.50 84 MET A CA 1
ATOM 679 C C . MET A 1 84 ? 49.698 21.096 -57.941 1.00 91.50 84 MET A C 1
ATOM 681 O O . MET A 1 84 ? 48.946 21.094 -56.965 1.00 91.50 84 MET A O 1
ATOM 685 N N . ALA A 1 85 ? 49.307 21.528 -59.144 1.00 92.44 85 ALA A N 1
ATOM 686 C CA . ALA A 1 85 ? 47.942 21.962 -59.418 1.00 92.44 85 ALA A CA 1
ATOM 687 C C . ALA A 1 85 ? 47.019 20.741 -59.494 1.00 92.44 85 ALA A C 1
ATOM 689 O O . ALA A 1 85 ? 46.027 20.691 -58.766 1.00 92.44 85 ALA A O 1
ATOM 690 N N . LEU A 1 86 ? 47.426 19.720 -60.254 1.00 90.12 86 LEU A N 1
ATOM 691 C CA . LEU A 1 86 ? 46.736 18.436 -60.342 1.00 90.12 86 LEU A CA 1
ATOM 692 C C . LEU A 1 86 ? 46.642 17.744 -58.979 1.00 90.12 86 LEU A C 1
ATOM 694 O O . LEU A 1 86 ? 45.574 17.270 -58.606 1.00 90.12 86 LEU A O 1
ATOM 698 N N . ALA A 1 87 ? 47.725 17.710 -58.195 1.00 91.44 87 ALA A N 1
ATOM 699 C CA . ALA A 1 87 ? 47.689 17.106 -56.861 1.00 91.44 87 ALA A CA 1
ATOM 700 C C . ALA A 1 87 ? 46.678 17.796 -55.927 1.00 91.44 87 ALA A C 1
ATOM 702 O O . ALA A 1 87 ? 45.958 17.130 -55.183 1.00 91.44 87 ALA A O 1
ATOM 703 N N . ARG A 1 88 ? 46.592 19.133 -55.982 1.00 92.12 88 ARG A N 1
ATOM 704 C CA . ARG A 1 88 ? 45.627 19.906 -55.188 1.00 92.12 88 ARG A CA 1
ATOM 705 C C . ARG A 1 88 ? 44.194 19.656 -55.645 1.00 92.12 88 ARG A C 1
ATOM 707 O O . ARG A 1 88 ? 43.317 19.502 -54.803 1.00 92.12 88 ARG A O 1
ATOM 714 N N . GLU A 1 89 ? 43.964 19.600 -56.951 1.00 91.50 89 GLU A N 1
ATOM 715 C CA . GLU A 1 89 ? 42.657 19.269 -57.518 1.00 91.50 89 GLU A CA 1
ATOM 716 C C . GLU A 1 89 ? 42.215 17.850 -57.127 1.00 91.50 89 GLU A C 1
ATOM 718 O O . GLU A 1 89 ? 41.069 17.646 -56.742 1.00 91.50 89 GLU A O 1
ATOM 723 N N . LEU A 1 90 ? 43.127 16.877 -57.128 1.00 89.94 90 LEU A N 1
ATOM 724 C CA . LEU A 1 90 ? 42.824 15.497 -56.740 1.00 89.94 90 LEU A CA 1
ATOM 725 C C . LEU A 1 90 ? 42.535 15.328 -55.239 1.00 89.94 90 LEU A C 1
ATOM 727 O O . LEU A 1 90 ? 41.761 14.444 -54.888 1.00 89.94 90 LEU A O 1
ATOM 731 N N . LEU A 1 91 ? 43.121 16.153 -54.362 1.00 90.06 91 LEU A N 1
ATOM 732 C CA . LEU A 1 91 ? 42.939 16.062 -52.900 1.00 90.06 91 LEU A CA 1
ATOM 733 C C . LEU A 1 91 ? 41.891 17.024 -52.325 1.00 90.06 91 LEU A C 1
ATOM 735 O O . LEU A 1 91 ? 41.476 16.869 -51.179 1.00 90.06 91 LEU A O 1
ATOM 739 N N . HIS A 1 92 ? 41.479 18.040 -53.080 1.00 90.44 92 HIS A N 1
ATOM 740 C CA . HIS A 1 92 ? 40.524 19.056 -52.618 1.00 90.44 92 HIS A CA 1
ATOM 741 C C . HIS A 1 92 ? 39.447 19.395 -53.656 1.00 90.44 92 HIS A C 1
ATOM 743 O O . HIS A 1 92 ? 38.683 20.342 -53.483 1.00 90.44 92 HIS A O 1
ATOM 749 N N . GLY A 1 93 ? 39.382 18.645 -54.753 1.00 91.19 93 GLY A N 1
ATOM 750 C CA . GLY A 1 93 ? 38.365 18.808 -55.781 1.00 91.19 93 GLY A CA 1
ATOM 751 C C . GLY A 1 93 ? 37.029 18.176 -55.406 1.00 91.19 93 GLY A C 1
ATOM 752 O O . GLY A 1 93 ? 36.877 17.457 -54.415 1.00 91.19 93 GLY A O 1
ATOM 753 N N . THR A 1 94 ? 36.036 18.410 -56.259 1.00 91.06 94 THR A N 1
ATOM 754 C CA . THR A 1 94 ? 34.673 17.888 -56.091 1.00 91.06 94 THR A CA 1
ATOM 755 C C . THR A 1 94 ? 34.629 16.360 -56.054 1.00 91.06 94 THR A C 1
ATOM 757 O O . THR A 1 94 ? 33.888 15.798 -55.252 1.00 91.06 94 THR A O 1
ATOM 760 N N . ALA A 1 95 ? 35.454 15.685 -56.862 1.00 87.81 95 ALA A N 1
ATOM 761 C CA . ALA A 1 95 ? 35.556 14.225 -56.883 1.00 87.81 95 ALA A CA 1
ATOM 762 C C . ALA A 1 95 ? 36.037 13.652 -55.539 1.00 87.81 95 ALA A C 1
ATOM 764 O O . ALA A 1 95 ? 35.466 12.682 -55.047 1.00 87.81 95 ALA A O 1
ATOM 765 N N . TYR A 1 96 ? 37.023 14.293 -54.905 1.00 90.38 96 TYR A N 1
ATOM 766 C CA . TYR A 1 96 ? 37.538 13.887 -53.596 1.00 90.38 96 TYR A CA 1
ATOM 767 C C . TYR A 1 96 ? 36.492 14.059 -52.490 1.00 90.38 96 TYR A C 1
ATOM 769 O O . TYR A 1 96 ? 36.256 13.155 -51.690 1.00 90.38 96 TYR A O 1
ATOM 777 N N . HIS A 1 97 ? 35.811 15.209 -52.466 1.00 91.38 97 HIS A N 1
ATOM 778 C CA . HIS A 1 97 ? 34.736 15.461 -51.505 1.00 91.38 97 HIS A CA 1
ATOM 779 C C . HIS A 1 97 ? 33.542 14.517 -51.695 1.00 91.38 97 HIS A C 1
ATOM 781 O O . HIS A 1 97 ? 32.962 14.071 -50.706 1.00 91.38 97 HIS A O 1
ATOM 787 N N . ARG A 1 98 ? 33.203 14.176 -52.943 1.00 91.00 98 ARG A N 1
ATOM 788 C CA . ARG A 1 98 ? 32.163 13.192 -53.255 1.00 91.00 98 ARG A CA 1
ATOM 789 C C . ARG A 1 98 ? 32.538 11.797 -52.763 1.00 91.00 98 ARG A C 1
ATOM 791 O O . ARG A 1 98 ? 31.737 11.193 -52.062 1.00 91.00 98 ARG A O 1
ATOM 798 N N . ALA A 1 99 ? 33.753 11.333 -53.052 1.00 89.50 99 ALA A N 1
ATOM 799 C CA . ALA A 1 99 ? 34.240 10.045 -52.562 1.00 89.50 99 ALA A CA 1
ATOM 800 C C . ALA A 1 99 ? 34.223 9.988 -51.024 1.00 89.50 99 ALA A C 1
ATOM 802 O O . ALA A 1 99 ? 33.764 9.011 -50.442 1.00 89.50 99 ALA A O 1
ATOM 803 N N . LYS A 1 100 ? 34.610 11.074 -50.339 1.00 90.19 100 LYS A N 1
ATOM 804 C CA . LYS A 1 100 ? 34.453 11.175 -48.878 1.00 90.19 100 LYS A CA 1
ATOM 805 C C . LYS A 1 100 ? 33.003 11.054 -48.421 1.00 90.19 100 LYS A C 1
ATOM 807 O O . LYS A 1 100 ? 32.744 10.370 -47.438 1.00 90.19 100 LYS A O 1
ATOM 812 N N . ALA A 1 101 ? 32.065 11.709 -49.099 1.00 91.94 101 ALA A N 1
ATOM 813 C CA . ALA A 1 101 ? 30.650 11.589 -48.763 1.00 91.94 101 ALA A CA 1
ATOM 814 C C . ALA A 1 101 ? 30.135 10.152 -48.969 1.00 91.94 101 ALA A C 1
ATOM 816 O O . ALA A 1 101 ? 29.419 9.640 -48.113 1.00 91.94 101 ALA A O 1
ATOM 817 N N . GLU A 1 102 ? 30.555 9.487 -50.049 1.00 92.94 102 GLU A N 1
ATOM 818 C CA . GLU A 1 102 ? 30.225 8.086 -50.343 1.00 92.94 102 GLU A CA 1
ATOM 819 C C . GLU A 1 102 ? 30.801 7.130 -49.280 1.00 92.94 102 GLU A C 1
ATOM 821 O O . GLU A 1 102 ? 30.121 6.190 -48.881 1.00 92.94 102 GLU A O 1
ATOM 826 N N . ILE A 1 103 ? 31.988 7.403 -48.728 1.00 92.19 103 ILE A N 1
ATOM 827 C CA . ILE A 1 103 ? 32.554 6.647 -47.592 1.00 92.19 103 ILE A CA 1
ATOM 828 C C . ILE A 1 103 ? 31.769 6.895 -46.297 1.00 92.19 103 ILE A C 1
ATOM 830 O O . ILE A 1 103 ? 31.537 5.965 -45.521 1.00 92.19 103 ILE A O 1
ATOM 834 N N . MET A 1 104 ? 31.376 8.146 -46.039 1.00 92.69 104 MET A N 1
ATOM 835 C CA . MET A 1 104 ? 30.727 8.539 -44.784 1.00 92.69 104 MET A CA 1
ATOM 836 C C . MET A 1 104 ? 29.255 8.123 -44.703 1.00 92.69 104 MET A C 1
ATOM 838 O O . MET A 1 104 ? 28.771 7.880 -43.599 1.00 92.69 104 MET A O 1
ATOM 842 N N . ALA A 1 105 ? 28.541 8.021 -45.826 1.00 95.00 105 ALA A N 1
ATOM 843 C CA . ALA A 1 105 ? 27.116 7.687 -45.824 1.00 95.00 105 ALA A CA 1
ATOM 844 C C . ALA A 1 105 ? 26.815 6.307 -45.191 1.00 95.00 105 ALA A C 1
ATOM 846 O O . ALA A 1 105 ? 26.014 6.269 -44.254 1.00 95.00 105 ALA A O 1
ATOM 847 N N . PRO A 1 106 ? 27.501 5.200 -45.550 1.00 96.31 106 PRO A N 1
ATOM 848 C CA . PRO A 1 106 ? 27.301 3.917 -44.874 1.00 96.31 106 PRO A CA 1
ATOM 849 C C . PRO A 1 106 ? 27.701 3.935 -43.389 1.00 96.31 106 PRO A C 1
ATOM 851 O O . PRO A 1 106 ? 27.098 3.228 -42.586 1.00 96.31 106 PRO A O 1
ATOM 854 N N . ILE A 1 107 ? 28.683 4.758 -42.989 1.00 94.12 107 ILE A N 1
ATOM 855 C CA . ILE A 1 107 ? 29.043 4.931 -41.568 1.00 94.12 107 ILE A CA 1
ATOM 856 C C . ILE A 1 107 ? 27.892 5.586 -40.802 1.00 94.12 107 ILE A C 1
ATOM 858 O O . ILE A 1 107 ? 27.585 5.156 -39.691 1.00 94.12 107 ILE A O 1
ATOM 862 N N . GLN A 1 108 ? 27.250 6.604 -41.381 1.00 94.75 108 GLN A N 1
ATOM 863 C CA . GLN A 1 108 ? 26.090 7.241 -40.762 1.00 94.75 108 GLN A CA 1
ATOM 864 C C . GLN A 1 108 ? 24.933 6.249 -40.621 1.00 94.75 108 GLN A C 1
ATOM 866 O O . GLN A 1 108 ? 24.392 6.108 -39.530 1.00 94.75 108 GLN A O 1
ATOM 871 N N . GLU A 1 109 ? 24.622 5.492 -41.677 1.00 95.81 109 GLU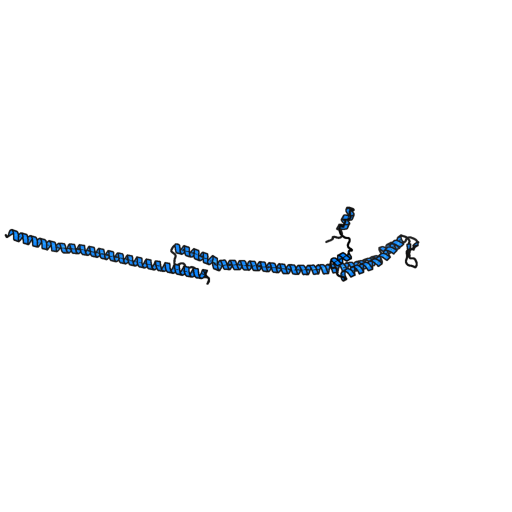 A N 1
ATOM 872 C CA . GLU A 1 109 ? 23.588 4.451 -41.622 1.00 95.81 109 GLU A CA 1
ATOM 873 C C . GLU A 1 109 ? 23.897 3.393 -40.552 1.00 95.81 109 GLU A C 1
ATOM 875 O O . GLU A 1 109 ? 23.013 2.988 -39.800 1.00 95.81 109 GLU A O 1
ATOM 880 N N . PHE A 1 110 ? 25.160 2.978 -40.427 1.00 95.62 110 PHE A N 1
ATOM 881 C CA . PHE A 1 110 ? 25.597 2.082 -39.359 1.00 95.62 110 PHE A CA 1
ATOM 882 C C . PHE A 1 110 ? 25.340 2.669 -37.961 1.00 95.62 110 PHE A C 1
ATOM 884 O O . PHE A 1 110 ? 24.819 1.966 -37.093 1.00 95.62 110 PHE A O 1
ATOM 891 N N . ILE A 1 111 ? 25.692 3.939 -37.731 1.00 92.81 111 ILE A N 1
ATOM 892 C CA . ILE A 1 111 ? 25.457 4.618 -36.447 1.00 92.81 111 ILE A CA 1
ATOM 893 C C . ILE A 1 111 ? 23.956 4.652 -36.142 1.00 92.81 111 ILE A C 1
ATOM 895 O O . ILE A 1 111 ? 23.556 4.248 -35.050 1.00 92.81 111 ILE A O 1
ATOM 899 N N . ASP A 1 112 ? 23.131 5.036 -37.115 1.00 95.00 112 ASP A N 1
ATOM 900 C CA . ASP A 1 112 ? 21.678 5.129 -36.958 1.00 95.00 112 ASP A CA 1
ATOM 901 C C . ASP A 1 112 ? 21.053 3.763 -36.615 1.00 95.00 112 ASP A C 1
ATOM 903 O O . ASP A 1 112 ? 20.166 3.667 -35.759 1.00 95.00 112 ASP A O 1
ATOM 907 N N . MET A 1 113 ? 21.536 2.677 -37.233 1.00 95.00 113 MET A N 1
ATOM 908 C CA . MET A 1 113 ? 21.097 1.308 -36.928 1.00 95.00 113 MET A CA 1
ATOM 909 C C . MET A 1 113 ? 21.430 0.909 -35.486 1.00 95.00 113 MET A C 1
ATOM 911 O O . MET A 1 113 ? 20.564 0.398 -34.768 1.00 95.00 113 MET A O 1
ATOM 915 N N . VAL A 1 114 ? 22.658 1.187 -35.041 1.00 93.50 114 VAL A N 1
ATOM 916 C CA . VAL A 1 114 ? 23.117 0.878 -33.680 1.00 93.50 114 VAL A CA 1
ATOM 917 C C . VAL A 1 114 ? 22.347 1.692 -32.647 1.00 93.50 114 VAL A C 1
ATOM 919 O O . VAL A 1 114 ? 21.941 1.146 -31.617 1.00 93.50 114 VAL A O 1
ATOM 922 N N . GLU A 1 115 ? 22.119 2.978 -32.911 1.00 92.38 115 GLU A N 1
ATOM 923 C CA . GLU A 1 115 ? 21.322 3.850 -32.049 1.00 92.38 115 GLU A CA 1
ATOM 924 C C . GLU A 1 115 ? 19.879 3.355 -31.949 1.00 92.38 115 GLU A C 1
ATOM 926 O O . GLU A 1 115 ? 19.363 3.210 -30.840 1.00 92.38 115 GLU A O 1
ATOM 931 N N . THR A 1 116 ? 19.259 2.999 -33.078 1.00 94.00 116 THR A N 1
ATOM 932 C CA . THR A 1 116 ? 17.886 2.472 -33.122 1.00 94.00 116 THR A CA 1
ATOM 933 C C . THR A 1 116 ? 17.759 1.172 -32.329 1.00 94.00 116 THR A C 1
ATOM 935 O O . THR A 1 116 ? 16.851 1.026 -31.507 1.00 94.00 116 THR A O 1
ATOM 938 N N . ARG A 1 117 ? 18.689 0.229 -32.525 1.00 92.50 117 ARG A N 1
ATOM 939 C CA . ARG A 1 117 ? 18.708 -1.043 -31.792 1.00 92.50 117 ARG A CA 1
ATOM 940 C C . ARG A 1 117 ? 18.897 -0.820 -30.293 1.00 92.50 117 ARG A C 1
ATOM 942 O O . ARG A 1 117 ? 18.127 -1.344 -29.490 1.00 92.50 117 ARG A O 1
ATOM 949 N N . THR A 1 118 ? 19.890 -0.014 -29.923 1.00 91.69 118 THR A N 1
ATOM 950 C CA . THR A 1 118 ? 20.214 0.268 -28.518 1.00 91.69 118 THR A CA 1
ATOM 951 C C . THR A 1 118 ? 19.057 0.984 -27.817 1.00 91.69 118 THR A C 1
ATOM 953 O O . THR A 1 118 ? 18.725 0.647 -26.682 1.00 91.69 118 THR A O 1
ATOM 956 N N . ALA A 1 119 ? 18.401 1.936 -28.489 1.00 92.69 119 ALA A N 1
ATOM 957 C CA . ALA A 1 119 ? 17.217 2.613 -27.966 1.00 92.69 119 ALA A CA 1
ATOM 958 C C . ALA A 1 119 ? 16.059 1.629 -27.735 1.00 92.69 119 ALA A C 1
ATOM 960 O O . ALA A 1 119 ? 15.478 1.620 -26.650 1.00 92.69 119 ALA A O 1
ATOM 961 N N . GLY A 1 120 ? 15.788 0.741 -28.698 1.00 92.38 120 GLY A N 1
ATOM 962 C CA . GLY A 1 120 ? 14.752 -0.286 -28.565 1.00 92.38 120 GLY A CA 1
ATOM 963 C C . GLY A 1 120 ? 15.005 -1.251 -27.401 1.00 92.38 120 GLY A C 1
ATOM 964 O O . GLY A 1 120 ? 14.102 -1.523 -26.608 1.00 92.38 120 GLY A O 1
ATOM 965 N N . GLU A 1 121 ? 16.240 -1.735 -27.241 1.00 91.06 121 GLU A N 1
ATOM 966 C CA . GLU A 1 121 ? 16.624 -2.586 -26.106 1.00 91.06 121 GLU A CA 1
ATOM 967 C C . GLU A 1 121 ? 16.406 -1.863 -24.765 1.00 91.06 121 GLU A C 1
ATOM 969 O O . GLU A 1 121 ? 15.782 -2.414 -23.852 1.00 91.06 121 GLU A O 1
ATOM 974 N N . ILE A 1 122 ? 16.841 -0.603 -24.659 1.00 93.56 122 ILE A N 1
ATOM 975 C CA . ILE A 1 122 ? 16.668 0.214 -23.450 1.00 93.56 122 ILE A CA 1
ATOM 976 C C . ILE A 1 122 ? 15.187 0.442 -23.132 1.00 93.56 122 ILE A C 1
ATOM 978 O O . ILE A 1 122 ? 14.797 0.330 -21.968 1.00 93.56 122 ILE A O 1
ATOM 982 N N . ASP A 1 123 ? 14.351 0.726 -24.126 1.00 94.75 123 ASP A N 1
ATOM 983 C CA . ASP A 1 123 ? 12.928 0.997 -23.910 1.00 94.75 123 ASP A CA 1
ATOM 984 C C . ASP A 1 123 ? 12.170 -0.244 -23.432 1.00 94.75 123 ASP A C 1
ATOM 986 O O . ASP A 1 123 ? 11.350 -0.154 -22.514 1.00 94.75 123 ASP A O 1
ATOM 990 N N . THR A 1 124 ? 12.497 -1.431 -23.957 1.00 93.69 124 THR A N 1
ATOM 991 C CA . THR A 1 124 ? 11.898 -2.681 -23.457 1.00 93.69 124 THR A CA 1
ATOM 992 C C . THR A 1 124 ? 12.291 -2.975 -22.007 1.00 93.69 124 THR A C 1
ATOM 994 O O . THR A 1 124 ? 11.451 -3.411 -21.213 1.00 93.69 124 THR A O 1
ATOM 997 N N . LEU A 1 125 ? 13.545 -2.705 -21.628 1.00 93.25 125 LEU A N 1
ATOM 998 C CA . LEU A 1 125 ? 14.019 -2.867 -20.252 1.00 93.25 125 LEU A CA 1
ATOM 999 C C . LEU A 1 125 ? 13.377 -1.848 -19.308 1.00 93.25 125 LEU A C 1
ATOM 1001 O O . LEU A 1 125 ? 12.943 -2.221 -18.216 1.00 93.25 125 LEU A O 1
ATOM 1005 N N . ARG A 1 126 ? 13.259 -0.587 -19.737 1.00 94.88 126 ARG A N 1
ATOM 1006 C CA . ARG A 1 126 ? 12.566 0.467 -18.985 1.00 94.88 126 ARG A CA 1
ATOM 1007 C C . ARG A 1 126 ? 11.105 0.112 -18.751 1.00 94.88 126 ARG A C 1
ATOM 1009 O O . ARG A 1 126 ? 10.675 0.111 -17.604 1.00 94.88 126 ARG A O 1
ATOM 1016 N N . ALA A 1 127 ? 10.380 -0.303 -19.790 1.00 93.81 127 ALA A N 1
ATOM 1017 C CA . ALA A 1 127 ? 8.980 -0.704 -19.668 1.00 93.81 127 ALA A CA 1
ATOM 1018 C C . ALA A 1 127 ? 8.788 -1.865 -18.674 1.00 93.81 127 ALA A C 1
ATOM 1020 O O . ALA A 1 127 ? 7.872 -1.839 -17.849 1.00 93.81 127 ALA A O 1
ATOM 1021 N N . ARG A 1 128 ? 9.677 -2.871 -18.699 1.00 95.25 128 ARG A N 1
ATOM 1022 C CA . ARG A 1 128 ? 9.664 -3.972 -17.718 1.00 95.25 128 ARG A CA 1
ATOM 1023 C C . ARG A 1 128 ? 9.955 -3.483 -16.300 1.00 95.25 128 ARG A C 1
ATOM 1025 O O . ARG A 1 128 ? 9.255 -3.877 -15.370 1.00 95.25 128 ARG A O 1
ATOM 1032 N N . SER A 1 129 ? 10.963 -2.628 -16.132 1.00 95.69 129 SER A N 1
ATOM 1033 C CA . SER A 1 129 ? 11.308 -2.029 -14.839 1.00 95.69 129 SER A CA 1
ATOM 1034 C C . SER A 1 129 ? 10.141 -1.222 -14.264 1.00 95.69 129 SER A C 1
ATOM 1036 O O . SER A 1 129 ? 9.803 -1.377 -13.091 1.00 95.69 129 SER A O 1
ATOM 1038 N N . ASP A 1 130 ? 9.480 -0.408 -15.086 1.00 95.12 130 ASP A N 1
ATOM 1039 C CA . ASP A 1 130 ? 8.343 0.413 -14.667 1.00 95.12 130 ASP A CA 1
ATOM 1040 C C . ASP A 1 130 ? 7.130 -0.439 -14.282 1.00 95.12 130 ASP A C 1
ATOM 1042 O O . ASP A 1 130 ? 6.476 -0.155 -13.274 1.00 95.12 130 ASP A O 1
ATOM 1046 N N . ALA A 1 131 ? 6.863 -1.524 -15.017 1.00 94.38 131 ALA A N 1
ATOM 1047 C CA . ALA A 1 131 ? 5.806 -2.475 -14.680 1.00 94.38 131 ALA A CA 1
ATOM 1048 C C . ALA A 1 131 ? 6.057 -3.158 -13.322 1.00 94.38 131 ALA A C 1
ATOM 1050 O O . ALA A 1 131 ? 5.150 -3.232 -12.488 1.00 94.38 131 ALA A O 1
ATOM 1051 N N . LEU A 1 132 ? 7.293 -3.600 -13.062 1.00 96.50 132 LEU A N 1
ATOM 1052 C CA . LEU A 1 132 ? 7.677 -4.171 -11.766 1.00 96.50 132 LEU A CA 1
ATOM 1053 C C . LEU A 1 132 ? 7.578 -3.136 -10.638 1.00 96.50 132 LEU A C 1
ATOM 1055 O O . LEU A 1 132 ? 7.043 -3.437 -9.570 1.00 96.50 132 LEU A O 1
ATOM 1059 N N . ALA A 1 133 ? 8.031 -1.903 -10.877 1.00 96.56 133 ALA A N 1
ATOM 1060 C CA . ALA A 1 133 ? 7.945 -0.821 -9.901 1.00 96.56 133 ALA A CA 1
ATOM 1061 C C . ALA A 1 133 ? 6.488 -0.454 -9.572 1.00 96.56 133 ALA A C 1
ATOM 1063 O O . ALA A 1 133 ? 6.161 -0.206 -8.410 1.00 96.56 133 ALA A O 1
ATOM 1064 N N . LEU A 1 134 ? 5.590 -0.442 -10.564 1.00 97.00 134 LEU A N 1
ATOM 1065 C CA . LEU A 1 134 ? 4.159 -0.240 -10.339 1.00 97.00 134 LEU A CA 1
ATOM 1066 C C . LEU A 1 134 ? 3.564 -1.379 -9.501 1.00 97.00 134 LEU A C 1
ATOM 1068 O O . LEU A 1 134 ? 2.883 -1.103 -8.513 1.00 97.00 134 LEU A O 1
ATOM 1072 N N . GLY A 1 135 ? 3.872 -2.634 -9.841 1.00 96.94 135 GLY A N 1
ATOM 1073 C CA . GLY A 1 135 ? 3.446 -3.801 -9.064 1.00 96.94 135 GLY A CA 1
ATOM 1074 C C . GLY A 1 135 ? 3.890 -3.723 -7.600 1.00 96.94 135 GLY A C 1
ATOM 1075 O O . GLY A 1 135 ? 3.077 -3.914 -6.696 1.00 96.94 135 GLY A O 1
ATOM 1076 N N . ALA A 1 136 ? 5.146 -3.340 -7.349 1.00 97.12 136 ALA A N 1
ATOM 1077 C CA . ALA A 1 136 ? 5.668 -3.148 -5.997 1.00 97.12 136 ALA A CA 1
ATOM 1078 C C . ALA A 1 136 ? 4.911 -2.052 -5.221 1.00 97.12 136 ALA A C 1
ATOM 1080 O O . ALA A 1 136 ? 4.543 -2.263 -4.066 1.00 97.12 136 ALA A O 1
ATOM 1081 N N . ARG A 1 137 ? 4.613 -0.903 -5.847 1.00 97.50 137 ARG A N 1
ATOM 1082 C CA . ARG A 1 137 ? 3.832 0.181 -5.214 1.00 97.50 137 ARG A CA 1
ATOM 1083 C C . ARG A 1 137 ? 2.410 -0.261 -4.866 1.00 97.50 137 ARG A C 1
ATOM 1085 O O . ARG A 1 137 ? 1.929 0.063 -3.783 1.00 97.50 137 ARG A O 1
ATOM 1092 N N . VAL A 1 138 ? 1.756 -1.016 -5.752 1.00 98.19 138 VAL A N 1
ATOM 1093 C CA . VAL A 1 138 ? 0.415 -1.571 -5.503 1.00 98.19 138 VAL A CA 1
ATOM 1094 C C . VAL A 1 138 ? 0.441 -2.542 -4.323 1.00 98.19 138 VAL A C 1
ATOM 1096 O O . VAL A 1 138 ? -0.414 -2.446 -3.446 1.00 98.19 138 VAL A O 1
ATOM 1099 N N . LEU A 1 139 ? 1.442 -3.424 -4.247 1.00 98.25 139 LEU A N 1
ATOM 1100 C CA . LEU A 1 139 ? 1.602 -4.353 -3.124 1.00 98.25 139 LEU A CA 1
ATOM 1101 C C . LEU A 1 139 ? 1.828 -3.625 -1.796 1.00 98.25 139 LEU A C 1
ATOM 1103 O O . LEU A 1 139 ? 1.187 -3.961 -0.802 1.00 98.25 139 LEU A O 1
ATOM 1107 N N . VAL A 1 140 ? 2.685 -2.599 -1.779 1.00 98.56 140 VAL A N 1
ATOM 1108 C CA . VAL A 1 140 ? 2.901 -1.761 -0.587 1.00 98.56 140 VAL A CA 1
ATOM 1109 C C . VAL A 1 140 ? 1.605 -1.056 -0.179 1.00 98.56 140 VAL A C 1
ATOM 1111 O O . VAL A 1 140 ? 1.232 -1.088 0.993 1.00 98.56 140 VAL A O 1
ATOM 1114 N N . GLY A 1 141 ? 0.879 -0.470 -1.135 1.00 98.38 141 GLY A N 1
ATOM 1115 C CA . GLY A 1 141 ? -0.412 0.171 -0.879 1.00 98.38 141 GLY A CA 1
ATOM 1116 C C . GLY A 1 141 ? -1.454 -0.797 -0.311 1.00 98.38 141 GLY A C 1
ATOM 1117 O O . GLY A 1 141 ? -2.129 -0.470 0.664 1.00 98.38 141 GLY A O 1
ATOM 1118 N N . LEU A 1 142 ? -1.543 -2.012 -0.861 1.00 98.62 142 LEU A N 1
ATOM 1119 C CA . LEU A 1 142 ? -2.442 -3.058 -0.374 1.00 98.62 142 LEU A CA 1
ATOM 1120 C C . LEU A 1 142 ? -2.071 -3.514 1.043 1.00 98.62 142 LEU A C 1
ATOM 1122 O O . LE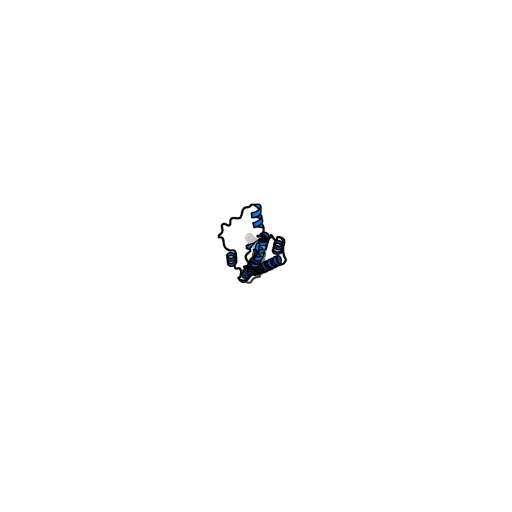U A 1 142 ? -2.953 -3.651 1.888 1.00 98.62 142 LEU A O 1
ATOM 1126 N N . ALA A 1 143 ? -0.780 -3.701 1.327 1.00 98.44 143 ALA A N 1
ATOM 1127 C CA . ALA A 1 143 ? -0.306 -4.062 2.661 1.00 98.44 143 ALA A CA 1
ATOM 1128 C C . ALA A 1 143 ? -0.665 -2.985 3.699 1.00 98.44 143 ALA A C 1
ATOM 1130 O O . ALA A 1 143 ? -1.188 -3.307 4.765 1.00 98.44 143 ALA A O 1
ATOM 1131 N N . LEU A 1 144 ? -0.464 -1.704 3.369 1.00 98.69 144 LEU A N 1
ATOM 1132 C CA . LEU A 1 144 ? -0.853 -0.583 4.232 1.00 98.69 144 LEU A CA 1
ATOM 1133 C C . LEU A 1 144 ? -2.371 -0.512 4.439 1.00 98.69 144 LEU A C 1
ATOM 1135 O O . LEU A 1 144 ? -2.826 -0.291 5.561 1.00 98.69 144 LEU A O 1
ATOM 1139 N N . ALA A 1 145 ? -3.162 -0.743 3.388 1.00 98.44 145 ALA A N 1
ATOM 1140 C CA . ALA A 1 145 ? -4.618 -0.772 3.485 1.00 98.44 145 ALA A CA 1
ATOM 1141 C C . ALA A 1 145 ? -5.113 -1.920 4.382 1.00 98.44 145 ALA A C 1
ATOM 1143 O O . ALA A 1 145 ? -6.003 -1.712 5.205 1.00 98.44 145 ALA A O 1
ATOM 1144 N N . LEU A 1 146 ? -4.512 -3.111 4.272 1.00 98.56 146 LEU A N 1
ATOM 1145 C CA . LEU A 1 146 ? -4.823 -4.257 5.131 1.00 98.56 146 LEU A CA 1
ATOM 1146 C C . LEU A 1 146 ? -4.425 -4.007 6.589 1.00 98.56 146 LEU A C 1
ATOM 1148 O O . LEU A 1 146 ? -5.201 -4.330 7.488 1.00 98.56 146 LEU A O 1
ATOM 1152 N N . LEU A 1 147 ? -3.264 -3.391 6.833 1.00 98.56 147 LEU A N 1
ATOM 1153 C CA . LEU A 1 147 ? -2.841 -2.987 8.176 1.00 98.56 147 LEU A CA 1
ATOM 1154 C C . LEU A 1 147 ? -3.815 -1.977 8.790 1.00 98.56 147 LEU A C 1
ATOM 1156 O O . LEU A 1 147 ? -4.246 -2.153 9.930 1.00 98.56 147 LEU A O 1
ATOM 1160 N N . LEU A 1 148 ? -4.214 -0.953 8.030 1.00 98.62 148 LEU A N 1
ATOM 1161 C CA . LEU A 1 148 ? -5.181 0.047 8.482 1.00 98.62 148 LEU A CA 1
ATOM 1162 C C . LEU A 1 148 ? -6.552 -0.582 8.762 1.00 98.62 148 LEU A C 1
ATOM 1164 O O . LEU A 1 148 ? -7.155 -0.316 9.801 1.00 98.62 148 LEU A O 1
ATOM 1168 N N . LEU A 1 149 ? -7.033 -1.444 7.863 1.00 98.56 149 LEU A N 1
ATOM 1169 C CA . LEU A 1 149 ? -8.285 -2.173 8.045 1.00 98.56 149 LEU A CA 1
ATOM 1170 C C . LEU A 1 149 ? -8.232 -3.046 9.304 1.00 98.56 149 LEU A C 1
ATOM 1172 O O . LEU A 1 149 ? -9.151 -2.996 10.121 1.00 98.56 149 LEU A O 1
ATOM 1176 N N . GLY A 1 150 ? -7.144 -3.797 9.490 1.00 98.31 150 GLY A N 1
ATOM 1177 C CA . GLY A 1 150 ? -6.903 -4.605 10.681 1.00 98.31 150 GLY A CA 1
ATOM 1178 C C . GLY A 1 150 ? -6.926 -3.768 11.960 1.00 98.31 150 GLY A C 1
ATOM 1179 O O . GLY A 1 150 ? -7.632 -4.119 12.904 1.00 98.31 150 GLY A O 1
ATOM 1180 N N . ALA A 1 151 ? -6.245 -2.619 11.970 1.00 98.31 151 ALA A N 1
ATOM 1181 C CA . ALA A 1 151 ? -6.235 -1.697 13.105 1.00 98.31 151 ALA A CA 1
ATOM 1182 C C . ALA A 1 151 ? -7.639 -1.156 13.432 1.00 98.31 151 ALA A C 1
ATOM 1184 O O . ALA A 1 151 ? -8.050 -1.152 14.593 1.00 98.31 151 ALA A O 1
ATOM 1185 N N . VAL A 1 152 ? -8.417 -0.757 12.419 1.00 98.19 152 VAL A N 1
ATOM 1186 C CA . VAL A 1 152 ? -9.797 -0.274 12.604 1.00 98.19 152 VAL A CA 1
ATOM 1187 C C . VAL A 1 152 ? -10.713 -1.382 13.130 1.00 98.19 152 VAL A C 1
ATOM 1189 O O . VAL A 1 152 ? -11.542 -1.131 14.010 1.00 98.19 152 VAL A O 1
ATOM 1192 N N . LEU A 1 153 ? -10.574 -2.609 12.622 1.00 96.62 153 LEU A N 1
ATOM 1193 C CA . LEU A 1 153 ? -11.343 -3.759 13.096 1.00 96.62 153 LEU A CA 1
ATOM 1194 C C . LEU A 1 153 ? -10.992 -4.109 14.543 1.00 96.62 153 LEU A C 1
ATOM 1196 O O . LEU A 1 153 ? -11.906 -4.282 15.349 1.00 96.62 153 LEU A O 1
ATOM 1200 N N . LEU A 1 154 ? -9.704 -4.144 14.891 1.00 96.75 154 LEU A N 1
ATOM 1201 C CA . LEU A 1 154 ? -9.235 -4.405 16.252 1.00 96.75 154 LEU A CA 1
ATOM 1202 C C . LEU A 1 154 ? -9.745 -3.338 17.230 1.00 96.75 154 LEU A C 1
ATOM 1204 O O . LEU A 1 154 ? -10.287 -3.671 18.285 1.00 96.75 154 LEU A O 1
ATOM 1208 N N . GLN A 1 155 ? -9.665 -2.061 16.846 1.00 96.25 155 GLN A N 1
ATOM 1209 C CA . GLN A 1 155 ? -10.176 -0.953 17.651 1.00 96.25 155 GLN A CA 1
ATOM 1210 C C . GLN A 1 155 ? -11.680 -1.089 17.917 1.00 96.25 155 GLN A C 1
ATOM 1212 O O . GLN A 1 155 ? -12.146 -0.852 19.033 1.00 96.25 155 GLN A O 1
ATO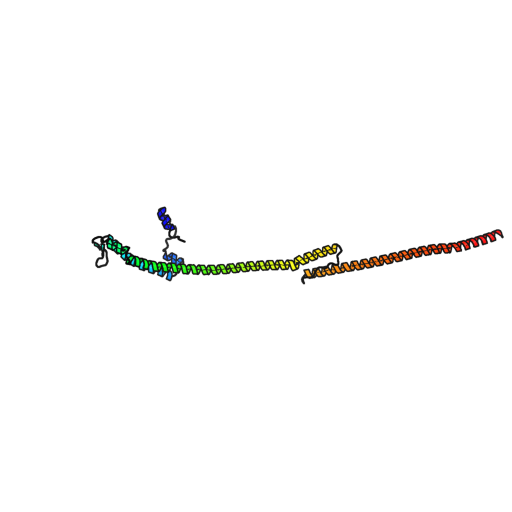M 1217 N N . ARG A 1 156 ? -12.459 -1.462 16.894 1.00 94.94 156 ARG A N 1
ATOM 1218 C CA . ARG A 1 156 ? -13.925 -1.535 16.982 1.00 94.94 156 ARG A CA 1
ATOM 1219 C C . ARG A 1 156 ? -14.440 -2.809 17.646 1.00 94.94 156 ARG A C 1
ATOM 1221 O O . ARG A 1 156 ? -15.449 -2.730 18.341 1.00 94.94 156 ARG A O 1
ATOM 1228 N N . ARG A 1 157 ? -13.799 -3.956 17.415 1.00 94.88 157 ARG A N 1
ATOM 1229 C CA . ARG A 1 157 ? -14.260 -5.262 17.916 1.00 94.88 157 ARG A CA 1
ATOM 1230 C C . ARG A 1 157 ? -13.642 -5.670 19.246 1.00 94.88 157 ARG A C 1
ATOM 1232 O O . ARG A 1 157 ? -14.271 -6.432 19.964 1.00 94.88 157 ARG A O 1
ATOM 1239 N N . VAL A 1 158 ? -12.456 -5.164 19.581 1.00 95.31 158 VAL A N 1
ATOM 1240 C CA . VAL A 1 158 ? -11.729 -5.581 20.788 1.00 95.31 158 VAL A CA 1
ATOM 1241 C C . VAL A 1 158 ? -11.479 -4.395 21.709 1.00 95.31 158 VAL A C 1
ATOM 1243 O O . VAL A 1 158 ? -12.049 -4.337 22.791 1.00 95.31 158 VAL A O 1
ATOM 1246 N N . VAL A 1 159 ? -10.689 -3.408 21.280 1.00 96.50 159 VAL A N 1
ATOM 1247 C CA . VAL A 1 159 ? -10.188 -2.358 22.189 1.00 96.50 159 VAL A CA 1
ATOM 1248 C C . VAL A 1 159 ? -11.323 -1.539 22.804 1.00 96.50 159 VAL A C 1
ATOM 1250 O O . VAL A 1 159 ? -11.378 -1.373 24.022 1.00 96.50 159 VAL A O 1
ATOM 1253 N N . ARG A 1 160 ? -12.256 -1.039 21.984 1.00 95.81 160 ARG A N 1
ATOM 1254 C CA . ARG A 1 160 ? -13.358 -0.203 22.476 1.00 95.81 160 ARG A CA 1
ATOM 1255 C C . ARG A 1 160 ? -14.309 -0.965 23.417 1.00 95.81 160 ARG A C 1
ATOM 1257 O O . ARG A 1 160 ? -14.545 -0.442 24.504 1.00 95.81 160 ARG A O 1
ATOM 1264 N N . PRO A 1 161 ? -14.825 -2.165 23.077 1.00 95.44 161 PRO A N 1
ATOM 1265 C CA . PRO A 1 161 ? -15.625 -2.958 24.016 1.00 95.44 161 PRO A CA 1
ATOM 1266 C C . PRO A 1 161 ? -14.910 -3.249 25.340 1.00 95.44 161 PRO A C 1
ATOM 1268 O O . PRO A 1 161 ? -15.532 -3.148 26.393 1.00 95.44 161 PRO A O 1
ATOM 1271 N N . THR A 1 162 ? -13.604 -3.536 25.313 1.00 96.31 162 THR A N 1
ATOM 1272 C CA . THR A 1 162 ? -12.818 -3.780 26.533 1.00 96.31 162 THR A CA 1
ATOM 1273 C C . THR A 1 162 ? -12.754 -2.549 27.439 1.00 96.31 162 THR A C 1
ATOM 1275 O O . THR A 1 162 ? -12.941 -2.669 28.647 1.00 96.31 162 THR A O 1
ATOM 1278 N N . ILE A 1 163 ? -12.532 -1.354 26.880 1.00 96.19 163 ILE A N 1
ATOM 1279 C CA . ILE A 1 163 ? -12.512 -0.101 27.659 1.00 96.19 163 ILE A CA 1
ATOM 1280 C C . ILE A 1 163 ? -13.890 0.200 28.258 1.00 96.19 163 ILE A C 1
ATOM 1282 O O . ILE A 1 163 ? -13.984 0.639 29.406 1.00 96.19 163 ILE A O 1
ATOM 1286 N N . GLU A 1 164 ? -14.960 -0.038 27.499 1.00 95.31 164 GLU A N 1
ATOM 1287 C CA . GLU A 1 164 ? -16.328 0.171 27.975 1.00 95.31 164 GLU A CA 1
ATOM 1288 C C . GLU A 1 164 ? -16.690 -0.809 29.099 1.00 95.31 164 GLU A C 1
ATOM 1290 O O . GLU A 1 164 ? -17.222 -0.375 30.117 1.00 95.31 164 GLU A O 1
ATOM 1295 N N . LEU A 1 165 ? -16.322 -2.090 28.972 1.00 95.75 165 LEU A N 1
ATOM 1296 C CA . LEU A 1 165 ? -16.461 -3.086 30.040 1.00 95.75 165 LEU A CA 1
ATOM 1297 C C . LEU A 1 165 ? -15.680 -2.689 31.294 1.00 95.75 165 LEU A C 1
ATOM 1299 O O . LEU A 1 165 ? -16.232 -2.701 32.389 1.00 95.75 165 LEU A O 1
ATOM 1303 N N . ALA A 1 166 ? -14.416 -2.292 31.140 1.00 95.81 166 ALA A N 1
ATOM 1304 C CA . ALA A 1 166 ? -13.581 -1.868 32.261 1.00 95.81 166 ALA A CA 1
ATOM 1305 C C . ALA A 1 166 ? -14.148 -0.627 32.969 1.00 95.81 166 ALA A C 1
ATOM 1307 O O . ALA A 1 166 ? -14.064 -0.501 34.188 1.00 95.81 166 ALA A O 1
ATOM 1308 N N . THR A 1 167 ? -14.730 0.301 32.209 1.00 95.81 167 THR A N 1
ATOM 1309 C CA . THR A 1 167 ? -15.383 1.491 32.767 1.00 95.81 167 THR A CA 1
ATOM 1310 C C . THR A 1 167 ? -16.678 1.131 33.487 1.00 95.81 167 THR A C 1
ATOM 1312 O O . THR A 1 167 ? -16.888 1.590 34.605 1.00 95.81 167 THR A O 1
ATOM 1315 N N . ALA A 1 168 ? -17.514 0.275 32.899 1.00 95.06 168 ALA A N 1
ATOM 1316 C CA . ALA A 1 168 ? -18.747 -0.175 33.535 1.00 95.06 168 ALA A CA 1
ATOM 1317 C C . ALA A 1 168 ? -18.481 -0.963 34.825 1.00 95.06 168 ALA A C 1
ATOM 1319 O O . ALA A 1 168 ? -19.151 -0.722 35.822 1.00 95.06 168 ALA A O 1
ATOM 1320 N N . ALA A 1 169 ? -17.458 -1.822 34.845 1.00 94.62 169 ALA A N 1
ATOM 1321 C CA . ALA A 1 169 ? -17.048 -2.546 36.047 1.00 94.62 169 ALA A CA 1
ATOM 1322 C C . ALA A 1 169 ? -16.657 -1.601 37.199 1.00 94.62 169 ALA A C 1
ATOM 1324 O O . ALA A 1 169 ? -17.045 -1.836 38.339 1.00 94.62 169 ALA A O 1
ATOM 1325 N N . ARG A 1 170 ? -15.957 -0.495 36.902 1.00 95.31 170 ARG A N 1
ATOM 1326 C CA . ARG A 1 170 ? -15.644 0.545 37.901 1.00 95.31 170 ARG A CA 1
ATOM 1327 C C . ARG A 1 170 ? -16.884 1.281 38.412 1.00 95.31 170 ARG A C 1
ATOM 1329 O O . ARG A 1 170 ? -16.949 1.610 39.586 1.00 95.31 170 ARG A O 1
ATOM 1336 N N . LEU A 1 171 ? -17.875 1.532 37.558 1.00 93.56 171 LEU A N 1
ATOM 1337 C CA . LEU A 1 171 ? -19.133 2.161 37.984 1.00 93.56 171 LEU A CA 1
ATOM 1338 C C . LEU A 1 171 ? -19.950 1.236 38.896 1.00 93.56 171 LEU A C 1
ATOM 1340 O O . LEU A 1 171 ? -20.509 1.681 39.898 1.00 93.56 171 LEU A O 1
ATOM 1344 N N . THR A 1 172 ? -19.935 -0.065 38.604 1.00 93.69 172 THR A N 1
ATOM 1345 C CA . THR A 1 172 ? -20.533 -1.094 39.461 1.00 93.69 172 THR A CA 1
ATOM 1346 C C . THR A 1 172 ? -19.895 -1.122 40.855 1.00 93.69 172 THR A C 1
ATOM 1348 O O . THR A 1 172 ? -20.612 -1.272 41.837 1.00 93.69 172 THR A O 1
ATOM 1351 N N . GLU A 1 173 ? -18.581 -0.896 40.974 1.00 91.19 173 GLU A N 1
ATOM 1352 C CA . GLU A 1 173 ? -17.900 -0.767 42.276 1.00 91.19 173 GLU A CA 1
ATOM 1353 C C . GLU A 1 173 ? -18.441 0.409 43.108 1.00 91.19 173 GLU A C 1
ATOM 1355 O O . GLU A 1 173 ? -18.559 0.313 44.326 1.00 91.19 173 GLU A O 1
ATOM 1360 N N . THR A 1 174 ? -18.839 1.503 42.453 1.00 92.44 174 THR A N 1
ATOM 1361 C CA . THR A 1 174 ? -19.424 2.681 43.118 1.00 92.44 174 THR A CA 1
ATOM 1362 C C . THR A 1 174 ? -20.923 2.556 43.414 1.00 92.44 174 THR A C 1
ATOM 1364 O O . THR A 1 174 ? -21.529 3.513 43.888 1.00 92.44 174 THR A O 1
ATOM 1367 N N . GLY A 1 175 ? -21.531 1.395 43.147 1.00 90.38 175 GLY A N 1
ATOM 1368 C CA . GLY A 1 175 ? -22.951 1.135 43.392 1.00 90.38 175 GLY A CA 1
ATOM 1369 C C . GLY A 1 175 ? -23.892 1.504 42.240 1.00 90.38 175 GLY A C 1
ATOM 1370 O O . GLY A 1 175 ? -25.102 1.331 42.370 1.00 90.38 175 GLY A O 1
ATOM 1371 N N . ASP A 1 176 ? -23.373 1.974 41.101 1.00 93.00 176 ASP A N 1
ATOM 1372 C CA . ASP A 1 176 ? -24.178 2.178 39.893 1.00 93.00 176 ASP A CA 1
ATOM 1373 C C . ASP A 1 176 ? -24.327 0.848 39.141 1.00 93.00 176 ASP A C 1
ATOM 1375 O O . ASP A 1 176 ? -23.575 0.511 38.217 1.00 93.00 176 ASP A O 1
ATOM 1379 N N . TYR A 1 177 ? -25.307 0.061 39.585 1.00 92.50 177 TYR A N 1
ATOM 1380 C CA . TYR A 1 177 ? -25.679 -1.205 38.962 1.00 92.50 177 TYR A CA 1
ATOM 1381 C C . TYR A 1 177 ? -26.652 -1.039 37.806 1.00 92.50 177 TYR A C 1
ATOM 1383 O O . TYR A 1 177 ? -26.945 -2.046 37.176 1.00 92.50 177 TYR A O 1
ATOM 1391 N N . ALA A 1 178 ? -27.154 0.164 37.514 1.00 91.06 178 ALA A N 1
ATOM 1392 C CA . ALA A 1 178 ? -28.139 0.400 36.457 1.00 91.06 178 ALA A CA 1
ATOM 1393 C C . ALA A 1 178 ? -27.472 0.589 35.086 1.00 91.06 178 ALA A C 1
ATOM 1395 O O . ALA A 1 178 ? -28.056 0.259 34.048 1.00 91.06 178 ALA A O 1
ATOM 1396 N N . ASN A 1 179 ? -26.224 1.064 35.063 1.00 92.75 179 ASN A N 1
ATOM 1397 C CA . ASN A 1 179 ? -25.466 1.217 33.828 1.00 92.75 179 ASN A CA 1
ATOM 1398 C C . ASN A 1 179 ? -25.280 -0.130 33.090 1.00 92.75 179 ASN A C 1
ATOM 1400 O O . ASN A 1 179 ? -25.051 -1.184 33.692 1.00 92.75 179 ASN A O 1
ATOM 1404 N N . ARG A 1 180 ? -25.393 -0.117 31.755 1.00 93.38 180 ARG A N 1
ATOM 1405 C CA . ARG A 1 180 ? -25.303 -1.320 30.905 1.00 93.38 180 ARG A CA 1
ATOM 1406 C C . ARG A 1 180 ? -24.267 -1.138 29.809 1.00 93.38 180 ARG A C 1
ATOM 1408 O O . ARG A 1 180 ? -24.206 -0.107 29.143 1.00 93.38 180 ARG A O 1
ATOM 1415 N N . VAL A 1 181 ? -23.501 -2.192 29.559 1.00 95.88 181 VAL A N 1
ATOM 1416 C CA . VAL A 1 181 ? -22.516 -2.234 28.478 1.00 95.88 181 VAL A CA 1
ATOM 1417 C C . VAL A 1 181 ? -23.219 -2.540 27.150 1.00 95.88 181 VAL A C 1
ATOM 1419 O O . VAL A 1 181 ? -23.975 -3.514 27.065 1.00 95.88 181 VAL A O 1
ATOM 1422 N N . PRO A 1 182 ? -22.980 -1.762 26.080 1.00 94.50 182 PRO A N 1
ATOM 1423 C CA . PRO A 1 182 ? -23.600 -2.004 24.784 1.00 94.50 182 PRO A CA 1
ATOM 1424 C C . PRO A 1 182 ? -23.038 -3.261 24.103 1.00 94.50 182 PRO A C 1
ATOM 1426 O O . PRO A 1 182 ? -21.836 -3.406 23.883 1.00 94.50 182 PRO A O 1
ATOM 1429 N N . VAL A 1 183 ? -23.932 -4.153 23.674 1.00 94.88 183 VAL A N 1
ATOM 1430 C CA . VAL A 1 183 ? -23.580 -5.394 22.968 1.00 94.88 183 VAL A CA 1
ATOM 1431 C C . VAL A 1 183 ? -23.466 -5.112 21.467 1.00 94.88 183 VAL A C 1
ATOM 1433 O O . VAL A 1 183 ? -24.463 -5.122 20.748 1.00 94.88 183 VAL A O 1
ATOM 1436 N N . ARG A 1 184 ? -22.252 -4.825 20.981 1.00 89.19 184 ARG A N 1
ATOM 1437 C CA . ARG A 1 184 ? -22.026 -4.439 19.569 1.00 89.19 184 ARG A CA 1
ATOM 1438 C C . ARG A 1 184 ? -21.642 -5.583 18.641 1.00 89.19 184 ARG A C 1
ATOM 1440 O O . ARG A 1 184 ? -21.830 -5.478 17.431 1.00 89.19 184 ARG A O 1
ATOM 1447 N N . THR A 1 185 ? -21.080 -6.649 19.187 1.00 89.50 185 THR A N 1
ATOM 1448 C CA . THR A 1 185 ? -20.549 -7.775 18.422 1.00 89.50 185 THR A CA 1
ATOM 1449 C C . THR A 1 185 ? -21.267 -9.070 18.805 1.00 89.50 185 THR A C 1
ATOM 1451 O O . THR A 1 185 ? -21.906 -9.176 19.854 1.00 89.50 185 THR A O 1
ATOM 1454 N N . ARG A 1 186 ? -21.221 -10.062 17.911 1.00 93.06 186 ARG A N 1
ATOM 1455 C CA . ARG A 1 186 ? -21.774 -11.413 18.135 1.00 93.06 186 ARG A CA 1
ATOM 1456 C C . ARG A 1 186 ? -20.680 -12.444 18.445 1.00 93.06 186 ARG A C 1
ATOM 1458 O O . ARG A 1 186 ? -20.904 -13.632 18.272 1.00 93.06 186 ARG A O 1
ATOM 1465 N N . ASP A 1 187 ? -19.518 -11.967 18.868 1.00 93.81 187 ASP A N 1
ATOM 1466 C CA . ASP A 1 187 ? -18.347 -12.754 19.252 1.00 93.81 187 ASP A CA 1
ATOM 1467 C C . ASP A 1 187 ? -18.252 -12.880 20.787 1.00 93.81 187 ASP A C 1
ATOM 1469 O O . ASP A 1 187 ? -19.198 -12.549 21.518 1.00 93.81 187 ASP A O 1
ATOM 1473 N N . GLU A 1 188 ? -17.106 -13.353 21.270 1.00 95.75 188 GLU A N 1
ATOM 1474 C CA . GLU A 1 188 ? -16.783 -13.532 22.685 1.00 95.75 188 GLU A CA 1
ATOM 1475 C C . GLU A 1 188 ? -16.893 -12.215 23.470 1.00 95.75 188 GLU A C 1
ATOM 1477 O O . GLU A 1 188 ? -17.363 -12.217 24.607 1.00 95.75 188 GLU A O 1
ATOM 1482 N N . MET A 1 189 ? -16.559 -11.071 22.858 1.00 95.31 189 MET A N 1
ATOM 1483 C CA . MET A 1 189 ? -16.696 -9.754 23.499 1.00 95.31 189 MET A CA 1
ATOM 1484 C C . MET A 1 189 ? -18.168 -9.388 23.698 1.00 95.31 189 MET A C 1
ATOM 1486 O O . MET A 1 189 ? -18.564 -8.869 24.743 1.00 95.31 189 MET A O 1
ATOM 1490 N N . GLY A 1 190 ? -19.011 -9.712 22.718 1.00 95.62 190 GLY A N 1
ATOM 1491 C CA . GLY A 1 190 ? -20.456 -9.550 22.835 1.00 95.62 190 GLY A CA 1
ATOM 1492 C C . GLY A 1 190 ? -21.076 -10.474 23.881 1.00 95.62 190 GLY A C 1
ATOM 1493 O O . GLY A 1 190 ? -22.003 -10.073 24.588 1.00 95.62 190 GLY A O 1
ATOM 1494 N N . GLN A 1 191 ? -20.583 -11.710 23.985 1.00 97.00 191 GLN A N 1
ATOM 1495 C CA . GLN A 1 191 ? -21.003 -12.645 25.028 1.00 97.00 191 GLN A CA 1
ATOM 1496 C C . GLN A 1 191 ? -20.615 -12.132 26.414 1.00 97.00 191 GLN A C 1
ATOM 1498 O O . GLN A 1 191 ? -21.477 -12.084 27.289 1.00 97.00 191 GLN A O 1
ATOM 1503 N N . LEU A 1 192 ? -19.378 -11.662 26.581 1.00 96.12 192 LEU A N 1
ATOM 1504 C CA . LEU A 1 192 ? -18.897 -11.090 27.833 1.00 96.12 192 LEU A CA 1
ATOM 1505 C C . LEU A 1 192 ? -19.725 -9.869 28.259 1.00 96.12 192 LEU A C 1
ATOM 1507 O O . LEU A 1 192 ? -20.132 -9.783 29.415 1.00 96.12 192 LEU A O 1
ATOM 1511 N N . ALA A 1 193 ? -20.065 -8.977 27.322 1.00 96.94 193 ALA A N 1
ATOM 1512 C CA . ALA A 1 193 ? -20.946 -7.839 27.595 1.00 96.94 193 ALA A CA 1
ATOM 1513 C C . ALA A 1 193 ? -22.354 -8.264 28.050 1.00 96.94 193 ALA A C 1
ATOM 1515 O O . ALA A 1 193 ? -22.905 -7.680 28.983 1.00 96.94 193 ALA A O 1
ATOM 1516 N N . ARG A 1 194 ? -22.937 -9.305 27.437 1.00 97.44 194 ARG A N 1
ATOM 1517 C CA . ARG A 1 194 ? -24.231 -9.858 27.878 1.00 97.44 194 ARG A CA 1
ATOM 1518 C C . ARG A 1 194 ? -24.144 -10.449 29.282 1.00 97.44 194 ARG A C 1
ATOM 1520 O O . ARG A 1 194 ? -25.008 -10.154 30.102 1.00 97.44 194 ARG A O 1
ATOM 1527 N N . SER A 1 195 ? -23.112 -11.243 29.558 1.00 97.06 195 SER A N 1
ATOM 1528 C CA . SER A 1 195 ? -22.896 -11.847 30.875 1.00 97.06 195 SER A CA 1
ATOM 1529 C C . SER A 1 195 ? -22.672 -10.791 31.960 1.00 97.06 195 SER A C 1
ATOM 1531 O O . SER A 1 195 ? -23.251 -10.903 33.037 1.00 97.06 195 SER A O 1
ATOM 1533 N N . PHE A 1 196 ? -21.914 -9.730 31.666 1.00 96.81 196 PHE A N 1
ATOM 1534 C CA . PHE A 1 196 ? -21.738 -8.598 32.577 1.00 96.81 196 PHE A CA 1
ATOM 1535 C C . PHE A 1 196 ? -23.078 -7.922 32.899 1.00 96.81 196 PHE A C 1
ATOM 1537 O O . PHE A 1 196 ? -23.442 -7.794 34.062 1.00 96.81 196 PHE A O 1
ATOM 1544 N N . ASN A 1 197 ? -23.874 -7.584 31.879 1.00 96.88 197 ASN A N 1
ATOM 1545 C CA . ASN A 1 197 ? -25.184 -6.956 32.082 1.00 96.88 197 ASN A CA 1
ATOM 1546 C C . ASN A 1 197 ? -26.156 -7.834 32.889 1.00 96.88 197 ASN A C 1
ATOM 1548 O O . ASN A 1 197 ? -26.936 -7.318 33.689 1.00 96.88 197 ASN A O 1
ATOM 1552 N N . GLN A 1 198 ? -26.125 -9.155 32.681 1.00 96.88 198 GLN A N 1
ATOM 1553 C CA . GLN A 1 198 ? -26.922 -10.105 33.463 1.00 96.88 198 GLN A CA 1
ATOM 1554 C C . GLN A 1 198 ? -26.507 -10.112 34.937 1.00 96.88 198 GLN A C 1
ATOM 1556 O O . GLN A 1 198 ? -27.376 -10.132 35.806 1.00 96.88 198 GLN A O 1
ATOM 1561 N N . MET A 1 199 ? -25.202 -10.054 35.213 1.00 96.31 199 MET A N 1
ATOM 1562 C CA . MET A 1 199 ? -24.665 -9.957 36.569 1.00 96.31 199 MET A CA 1
ATOM 1563 C C . MET A 1 199 ? -25.092 -8.651 37.247 1.00 96.31 199 MET A C 1
ATOM 1565 O O . MET A 1 199 ? -25.658 -8.708 38.334 1.00 96.31 199 MET A O 1
ATOM 1569 N N . SER A 1 200 ? -24.917 -7.495 36.594 1.00 96.19 200 SER A N 1
ATOM 1570 C CA . SER A 1 200 ? -25.347 -6.197 37.139 1.00 96.19 200 SER A CA 1
ATOM 1571 C C . SER A 1 200 ? -26.846 -6.184 37.454 1.00 96.19 200 SER A C 1
ATOM 1573 O O . SER A 1 200 ? -27.240 -5.754 38.530 1.00 96.19 200 SER A O 1
ATOM 1575 N N . SER A 1 201 ? -27.681 -6.750 36.574 1.00 96.38 201 SER A N 1
ATOM 1576 C CA . SER A 1 201 ? -29.127 -6.876 36.809 1.00 96.38 201 SER A CA 1
ATOM 1577 C C . SER A 1 201 ? -29.488 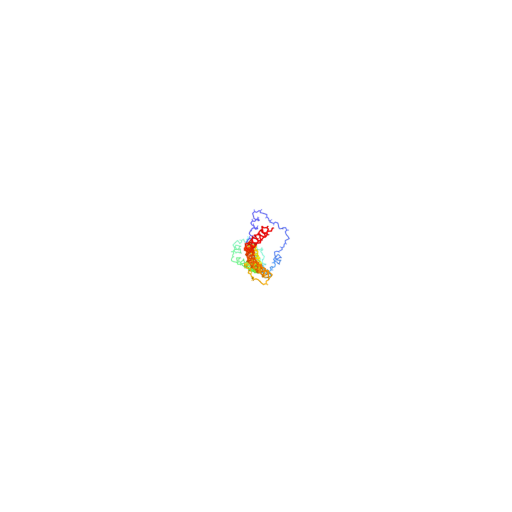-7.860 37.932 1.00 96.38 201 SER A C 1
ATOM 1579 O O . SER A 1 201 ? -30.533 -7.723 38.568 1.00 96.38 201 SER A O 1
ATOM 1581 N N . ALA A 1 202 ? -28.675 -8.891 38.170 1.00 96.19 202 ALA A N 1
ATOM 1582 C CA . ALA A 1 202 ? -28.864 -9.782 39.311 1.00 96.19 202 ALA A CA 1
ATOM 1583 C C . ALA A 1 202 ? -28.523 -9.072 40.628 1.00 96.19 202 ALA A C 1
ATOM 1585 O O . ALA A 1 202 ? -29.294 -9.186 41.575 1.00 96.19 202 ALA A O 1
ATOM 1586 N N . ILE A 1 203 ? -27.430 -8.302 40.659 1.00 95.25 203 ILE A N 1
ATOM 1587 C CA . ILE A 1 203 ? -27.019 -7.529 41.839 1.00 95.25 203 ILE A CA 1
ATOM 1588 C C . ILE A 1 203 ? -28.046 -6.440 42.168 1.00 95.25 203 ILE A C 1
ATOM 1590 O O . ILE A 1 203 ? -28.466 -6.329 43.312 1.00 95.25 203 ILE A O 1
ATOM 1594 N N . GLU A 1 204 ? -28.500 -5.686 41.166 1.00 94.75 204 GLU A N 1
ATOM 1595 C CA . GLU A 1 204 ? -29.531 -4.653 41.328 1.00 94.75 204 GLU A CA 1
ATOM 1596 C C . GLU A 1 204 ? -30.804 -5.221 41.977 1.00 94.75 204 GLU A C 1
ATOM 1598 O O . GLU A 1 204 ? -31.287 -4.694 42.975 1.00 94.75 204 GLU A O 1
ATOM 1603 N N . ARG A 1 205 ? -31.287 -6.372 41.488 1.00 95.69 205 ARG A N 1
ATOM 1604 C CA . ARG A 1 205 ? -32.454 -7.053 42.070 1.00 95.69 205 ARG A CA 1
ATOM 1605 C C . ARG A 1 205 ? -32.209 -7.585 43.483 1.00 95.69 205 ARG A C 1
ATOM 1607 O O . ARG A 1 205 ? -33.137 -7.581 44.286 1.00 95.69 205 ARG A O 1
ATOM 1614 N N . ASP A 1 206 ? -31.001 -8.062 43.784 1.00 95.81 206 ASP A N 1
ATOM 1615 C CA . ASP A 1 206 ? -30.634 -8.525 45.131 1.00 95.81 206 ASP A CA 1
ATOM 1616 C C . ASP A 1 206 ? -30.637 -7.365 46.140 1.00 95.81 206 ASP A C 1
ATOM 1618 O O . ASP A 1 206 ? -31.150 -7.510 47.249 1.00 95.81 206 ASP A O 1
ATOM 1622 N N . ILE A 1 207 ? -30.138 -6.193 45.735 1.00 93.56 207 ILE A N 1
ATOM 1623 C CA . ILE A 1 207 ? -30.160 -4.973 46.552 1.00 93.56 207 ILE A CA 1
ATOM 1624 C C . ILE A 1 207 ? -31.600 -4.511 46.786 1.00 93.56 207 ILE A C 1
ATOM 1626 O O . ILE A 1 207 ? -31.995 -4.344 47.936 1.00 93.56 207 ILE A O 1
ATOM 1630 N N . GLU A 1 208 ? -32.419 -4.404 45.736 1.00 94.25 208 GLU A N 1
ATOM 1631 C CA . GLU A 1 208 ? -33.832 -4.021 45.881 1.00 94.25 208 GLU A CA 1
ATOM 1632 C C . GLU A 1 208 ? -34.611 -4.972 46.807 1.00 94.25 208 GLU A C 1
ATOM 1634 O O . GLU A 1 208 ? -35.457 -4.542 47.597 1.00 94.25 208 GLU A O 1
ATOM 1639 N N . ALA A 1 209 ? -34.340 -6.279 46.723 1.00 95.94 209 ALA A N 1
ATOM 1640 C CA . ALA A 1 209 ? -34.966 -7.275 47.588 1.00 95.94 209 ALA A CA 1
ATOM 1641 C C . ALA A 1 209 ? -34.515 -7.134 49.050 1.00 95.94 209 ALA A C 1
ATOM 1643 O O . ALA A 1 209 ? -35.339 -7.236 49.966 1.00 95.94 209 ALA A O 1
ATOM 1644 N N . ARG A 1 210 ? -33.222 -6.872 49.278 1.00 95.31 210 ARG A N 1
ATOM 1645 C CA . ARG A 1 210 ? -32.674 -6.610 50.614 1.00 95.31 210 ARG A CA 1
ATOM 1646 C C . ARG A 1 210 ? -33.254 -5.347 51.231 1.00 95.31 210 ARG A C 1
ATOM 1648 O O . ARG A 1 210 ? -33.649 -5.399 52.391 1.00 95.31 210 ARG A O 1
ATOM 1655 N N . ASP A 1 211 ? -33.370 -4.267 50.466 1.00 95.06 211 ASP A N 1
ATOM 1656 C CA . ASP A 1 211 ? -33.919 -3.000 50.951 1.00 95.06 211 ASP A CA 1
ATOM 1657 C C . ASP A 1 211 ? -35.392 -3.142 51.353 1.00 95.06 211 ASP A C 1
ATOM 1659 O O . ASP A 1 211 ? -35.790 -2.675 52.423 1.00 95.06 211 ASP A O 1
ATOM 1663 N N . ARG A 1 212 ? -36.200 -3.871 50.564 1.00 95.69 212 ARG A N 1
ATOM 1664 C CA . ARG A 1 212 ? -37.579 -4.209 50.968 1.00 95.69 212 ARG A CA 1
ATOM 1665 C C . ARG A 1 212 ? -37.612 -5.022 52.251 1.00 95.69 212 ARG A C 1
ATOM 1667 O O . ARG A 1 212 ? -38.332 -4.658 53.173 1.00 95.69 212 ARG A O 1
ATOM 1674 N N . THR A 1 213 ? -36.809 -6.081 52.329 1.00 96.06 213 THR A N 1
ATOM 1675 C CA . THR A 1 213 ? -36.769 -6.952 53.513 1.00 96.06 213 THR A CA 1
ATOM 1676 C C . THR A 1 213 ? -36.340 -6.173 54.760 1.00 96.06 213 THR A C 1
ATOM 1678 O O . THR A 1 213 ? -36.904 -6.362 55.834 1.00 96.06 213 THR A O 1
ATOM 1681 N N . ALA A 1 214 ? -35.368 -5.267 54.629 1.00 96.19 214 ALA A N 1
ATOM 1682 C CA . ALA A 1 214 ? -34.917 -4.407 55.717 1.00 96.19 214 ALA A CA 1
ATOM 1683 C C . ALA A 1 214 ? -36.011 -3.426 56.166 1.00 96.19 214 ALA A C 1
ATOM 1685 O O . ALA A 1 214 ? -36.208 -3.241 57.367 1.00 96.19 214 ALA A O 1
ATOM 1686 N N . SER A 1 215 ? -36.751 -2.833 55.224 1.00 96.00 215 SER A N 1
ATOM 1687 C CA . SER A 1 215 ? -37.879 -1.949 55.533 1.00 96.00 215 SER A CA 1
ATOM 1688 C C . SER A 1 215 ? -39.020 -2.700 56.223 1.00 96.00 215 SER A C 1
ATOM 1690 O O . SER A 1 215 ? -39.520 -2.237 57.247 1.00 96.00 215 SER A O 1
ATOM 1692 N N . GLU A 1 216 ? -39.393 -3.878 55.723 1.00 95.81 216 GLU A N 1
ATOM 1693 C CA . GLU A 1 216 ? -40.403 -4.741 56.343 1.00 95.81 216 GLU A CA 1
ATOM 1694 C C . GLU A 1 216 ? -39.988 -5.135 57.765 1.00 95.81 216 GLU A C 1
ATOM 1696 O O . GLU A 1 216 ? -40.774 -4.992 58.703 1.00 95.81 216 GLU A O 1
ATOM 1701 N N . LEU A 1 217 ? -38.728 -5.541 57.952 1.00 96.38 217 LEU A N 1
ATOM 1702 C CA . LEU A 1 217 ? -38.190 -5.889 59.263 1.00 96.38 217 LEU A CA 1
ATOM 1703 C C . LEU A 1 217 ? -38.232 -4.703 60.236 1.00 96.38 217 LEU A C 1
ATOM 1705 O O . LEU A 1 217 ? -38.620 -4.886 61.388 1.00 96.38 217 LEU A O 1
ATOM 1709 N N . ALA A 1 218 ? -37.882 -3.496 59.781 1.00 95.81 218 ALA A N 1
ATOM 1710 C CA . ALA A 1 218 ? -37.951 -2.289 60.602 1.00 95.81 218 ALA A CA 1
ATOM 1711 C C . ALA A 1 218 ? -39.391 -1.996 61.058 1.00 95.81 218 ALA A C 1
ATOM 1713 O O . ALA A 1 218 ? -39.625 -1.775 62.245 1.00 95.81 218 ALA A O 1
ATOM 1714 N N . THR A 1 219 ? -40.368 -2.079 60.147 1.00 96.00 219 THR A N 1
ATOM 1715 C CA . THR A 1 219 ? -41.786 -1.863 60.496 1.00 96.00 219 THR A CA 1
ATOM 1716 C C . THR A 1 219 ? -42.327 -2.928 61.452 1.00 96.00 219 THR A C 1
ATOM 1718 O O . THR A 1 219 ? -43.057 -2.609 62.391 1.00 96.00 219 THR A O 1
ATOM 1721 N N . ALA A 1 220 ? -41.941 -4.194 61.264 1.00 94.69 220 ALA A N 1
ATOM 1722 C CA . ALA A 1 220 ? -42.331 -5.283 62.151 1.00 94.69 220 ALA A CA 1
ATOM 1723 C C . ALA A 1 220 ? -41.717 -5.127 63.550 1.00 94.69 220 ALA A C 1
ATOM 1725 O O . ALA A 1 220 ? -42.394 -5.385 64.547 1.00 94.69 220 ALA A O 1
ATOM 1726 N N . HIS A 1 221 ? -40.461 -4.674 63.631 1.00 95.50 221 HIS A N 1
ATOM 1727 C CA . HIS A 1 221 ? -39.791 -4.381 64.896 1.00 95.50 221 HIS A CA 1
ATOM 1728 C C . HIS A 1 221 ? -40.500 -3.256 65.657 1.00 95.50 221 HIS A C 1
ATOM 1730 O O . HIS A 1 221 ? -40.809 -3.412 66.835 1.00 95.50 221 HIS A O 1
ATOM 1736 N N . GLU A 1 222 ? -40.828 -2.151 64.983 1.00 96.00 222 GLU A N 1
ATOM 1737 C CA . GLU A 1 222 ? -41.534 -1.020 65.597 1.00 96.00 222 GLU A CA 1
ATOM 1738 C C . GLU A 1 222 ? -42.934 -1.416 66.099 1.00 96.00 222 GLU A C 1
ATOM 1740 O O . GLU A 1 222 ? -43.331 -1.065 67.214 1.00 96.00 222 GLU A O 1
ATOM 1745 N N . ALA A 1 223 ? -43.666 -2.227 65.326 1.00 95.06 223 ALA A N 1
ATOM 1746 C CA . ALA A 1 223 ? -44.955 -2.769 65.748 1.00 95.06 223 ALA A CA 1
ATOM 1747 C C . ALA A 1 223 ? -44.832 -3.689 66.978 1.00 95.06 223 ALA A C 1
ATOM 1749 O O . ALA A 1 223 ? -45.656 -3.612 67.894 1.00 95.06 223 ALA A O 1
ATOM 1750 N N . ALA A 1 224 ? -43.801 -4.541 67.022 1.00 94.69 224 ALA A N 1
ATOM 1751 C CA . ALA A 1 224 ? -43.535 -5.419 68.159 1.00 94.69 224 ALA A CA 1
ATOM 1752 C C . ALA A 1 224 ? -43.175 -4.625 69.425 1.00 94.69 224 ALA A C 1
ATOM 1754 O O . ALA A 1 224 ? -43.705 -4.918 70.501 1.00 94.69 224 ALA A O 1
ATOM 1755 N N . ASP A 1 225 ? -42.342 -3.591 69.298 1.00 95.69 225 ASP A N 1
ATOM 1756 C CA . ASP A 1 225 ? -41.984 -2.703 70.406 1.00 95.69 225 ASP A CA 1
ATOM 1757 C C . ASP A 1 225 ? -43.205 -1.952 70.944 1.00 95.69 225 ASP A C 1
ATOM 1759 O O . ASP A 1 225 ? -43.432 -1.929 72.157 1.00 95.69 225 ASP A O 1
ATOM 1763 N N . SER A 1 226 ? -44.040 -1.402 70.057 1.00 95.50 226 SER A N 1
ATOM 1764 C CA . SER A 1 226 ? -45.290 -0.734 70.436 1.00 95.50 226 SER A CA 1
ATOM 1765 C C . SER A 1 226 ? -46.233 -1.679 71.189 1.00 95.50 226 SER A C 1
ATOM 1767 O O . SER A 1 226 ? -46.751 -1.334 72.256 1.00 95.50 226 SER A O 1
ATOM 1769 N N . ALA A 1 227 ? -46.396 -2.915 70.703 1.00 94.62 227 ALA A N 1
ATOM 1770 C CA . ALA A 1 227 ? -47.194 -3.934 71.378 1.00 94.62 227 ALA A CA 1
ATOM 1771 C C . ALA A 1 227 ? -46.628 -4.291 72.765 1.00 94.62 227 ALA A C 1
ATOM 1773 O O . ALA A 1 227 ? -47.386 -4.471 73.722 1.00 94.62 227 ALA A O 1
ATOM 1774 N N . ASN A 1 228 ? -45.301 -4.362 72.902 1.00 94.75 228 ASN A N 1
ATOM 1775 C CA . ASN A 1 228 ? -44.645 -4.673 74.170 1.00 94.75 228 ASN A CA 1
ATOM 1776 C C . ASN A 1 228 ? -44.791 -3.532 75.196 1.00 94.75 228 ASN A C 1
ATOM 1778 O O . ASN A 1 228 ? -45.044 -3.778 76.381 1.00 94.75 228 ASN A O 1
ATOM 1782 N N . GLN A 1 229 ? -44.711 -2.278 74.741 1.00 94.69 229 GLN A N 1
ATOM 1783 C CA . GLN A 1 229 ? -44.993 -1.101 75.566 1.00 94.69 229 GLN A CA 1
ATOM 1784 C C . GLN A 1 229 ? -46.461 -1.063 76.004 1.00 94.69 229 GLN A C 1
ATOM 1786 O O . GLN A 1 229 ? -46.734 -0.900 77.194 1.00 94.69 229 GLN A O 1
ATOM 1791 N N . ALA A 1 230 ? -47.404 -1.291 75.084 1.00 94.44 230 ALA A N 1
ATOM 1792 C CA . ALA A 1 230 ? -48.83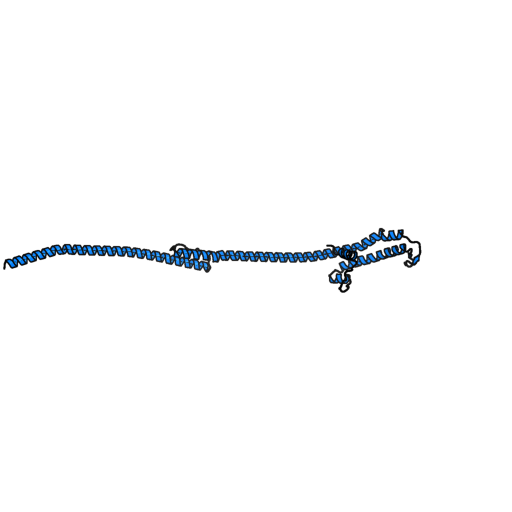2 -1.346 75.394 1.00 94.44 230 ALA A CA 1
ATOM 1793 C C . ALA A 1 230 ? -49.154 -2.455 76.409 1.00 94.44 230 ALA A C 1
ATOM 1795 O O . ALA A 1 230 ? -49.892 -2.224 77.367 1.00 94.44 230 ALA A O 1
ATOM 1796 N N . LYS A 1 231 ? -48.545 -3.639 76.258 1.00 94.31 231 LYS A N 1
ATOM 1797 C CA . LYS A 1 231 ? -48.654 -4.739 77.226 1.00 94.31 231 LYS A CA 1
ATOM 1798 C C . LYS A 1 231 ? -48.123 -4.334 78.602 1.00 94.31 231 LYS A C 1
ATOM 1800 O O . LYS A 1 231 ? -48.777 -4.602 79.606 1.00 94.31 231 LYS A O 1
ATOM 1805 N N . SER A 1 232 ? -46.958 -3.692 78.655 1.00 94.31 232 SER A N 1
ATOM 1806 C CA . SER A 1 232 ? -46.350 -3.244 79.913 1.00 94.31 232 SER A CA 1
ATOM 1807 C C . SER A 1 232 ? -47.214 -2.192 80.616 1.00 94.31 232 SER A C 1
ATOM 1809 O O . SER A 1 232 ? -47.479 -2.316 81.810 1.00 94.31 232 SER A O 1
ATOM 1811 N N . ALA A 1 233 ? -47.726 -1.210 79.868 1.00 93.19 233 ALA A N 1
ATOM 1812 C CA . ALA A 1 233 ? -48.646 -0.196 80.378 1.00 93.19 233 ALA A CA 1
ATOM 1813 C C . ALA A 1 233 ? -49.963 -0.812 80.877 1.00 93.19 233 ALA A C 1
ATOM 1815 O O . ALA A 1 233 ? -50.438 -0.468 81.958 1.00 93.19 233 ALA A O 1
ATOM 1816 N N . PHE A 1 234 ? -50.526 -1.770 80.134 1.00 93.62 234 PHE A N 1
ATOM 1817 C CA . PHE A 1 234 ? -51.718 -2.505 80.548 1.00 93.62 234 PHE A CA 1
ATOM 1818 C C . PHE A 1 234 ? -51.492 -3.269 81.857 1.00 93.62 234 PHE A C 1
ATOM 1820 O O . PHE A 1 234 ? -52.295 -3.141 82.776 1.00 93.62 234 PHE A O 1
ATOM 1827 N N . LEU A 1 235 ? -50.394 -4.023 81.978 1.00 94.19 235 LEU A N 1
ATOM 1828 C CA . LEU A 1 235 ? -50.079 -4.775 83.199 1.00 94.19 235 LEU A CA 1
ATOM 1829 C C . LEU A 1 235 ? -49.855 -3.855 84.406 1.00 94.19 235 LEU A C 1
ATOM 1831 O O . LEU A 1 235 ? -50.325 -4.166 85.501 1.00 94.19 235 LEU A O 1
ATOM 1835 N N . ALA A 1 236 ? -49.184 -2.716 84.213 1.00 92.50 236 ALA A N 1
ATOM 1836 C CA . ALA A 1 236 ? -48.998 -1.718 85.263 1.00 92.50 236 ALA A CA 1
ATOM 1837 C C . ALA A 1 236 ? -50.342 -1.131 85.730 1.00 92.50 236 ALA A C 1
ATOM 1839 O O . ALA A 1 236 ? -50.614 -1.107 86.933 1.00 92.50 236 ALA A O 1
ATOM 1840 N N . ASN A 1 237 ? -51.206 -0.740 84.787 1.00 90.69 237 ASN A N 1
ATOM 1841 C CA . ASN A 1 237 ? -52.540 -0.223 85.093 1.00 90.69 237 ASN A CA 1
ATOM 1842 C C . ASN A 1 237 ? -53.413 -1.277 85.784 1.00 90.69 237 ASN A C 1
ATOM 1844 O O . ASN A 1 237 ? -53.995 -0.991 86.824 1.00 90.69 237 ASN A O 1
ATOM 1848 N N . MET A 1 238 ? -53.454 -2.514 85.280 1.00 91.31 238 MET A N 1
ATOM 1849 C CA . MET A 1 238 ? -54.207 -3.604 85.914 1.00 91.31 238 MET A CA 1
ATOM 1850 C C . MET A 1 238 ? -53.708 -3.916 87.323 1.00 91.31 238 MET A C 1
ATOM 1852 O O . MET A 1 238 ? -54.520 -4.143 88.215 1.00 91.31 238 MET A O 1
ATOM 1856 N N . SER A 1 239 ? -52.394 -3.882 87.565 1.00 91.62 239 SER A N 1
ATOM 1857 C CA . SER A 1 239 ? -51.860 -4.053 88.920 1.00 91.62 239 SER A CA 1
ATOM 1858 C C . SER A 1 239 ? -52.328 -2.941 89.861 1.00 91.62 239 SER A C 1
ATOM 1860 O O . SER A 1 239 ? -52.660 -3.224 91.013 1.00 91.62 239 SER A O 1
ATOM 1862 N N . HIS A 1 240 ? -52.382 -1.696 89.382 1.00 92.44 240 HIS A N 1
ATOM 1863 C CA . HIS A 1 240 ? -52.855 -0.560 90.168 1.00 92.44 240 HIS A CA 1
ATOM 1864 C C . HIS A 1 240 ? -54.359 -0.663 90.477 1.00 92.44 240 HIS A C 1
ATOM 1866 O O . HIS A 1 240 ? -54.764 -0.516 91.629 1.00 92.44 240 HIS A O 1
ATOM 1872 N N . GLU A 1 241 ? -55.172 -0.989 89.471 1.00 92.12 241 GLU A N 1
ATOM 1873 C CA . GLU A 1 241 ? -56.627 -1.151 89.598 1.00 92.12 241 GLU A CA 1
ATOM 1874 C C . GLU A 1 241 ? -57.022 -2.344 90.474 1.00 92.12 241 GLU A C 1
ATOM 1876 O O . GLU A 1 241 ? -58.035 -2.279 91.156 1.00 92.12 241 GLU A O 1
ATOM 1881 N N . LEU A 1 242 ? -56.229 -3.422 90.505 1.00 91.19 242 LEU A N 1
ATOM 1882 C CA . LEU A 1 242 ? -56.482 -4.578 91.376 1.00 91.19 242 LEU A CA 1
ATOM 1883 C C . LEU A 1 242 ? -56.016 -4.352 92.820 1.00 91.19 242 LEU A C 1
ATOM 1885 O O . LEU A 1 242 ? -56.644 -4.855 93.751 1.00 91.19 242 LEU A O 1
ATOM 1889 N N . ARG A 1 243 ? -54.937 -3.586 93.034 1.00 88.38 243 ARG A N 1
ATOM 1890 C CA . ARG A 1 243 ? -54.417 -3.299 94.382 1.00 88.38 243 ARG A CA 1
ATOM 1891 C C . ARG A 1 243 ? -55.414 -2.495 95.217 1.00 88.38 243 ARG A C 1
ATOM 1893 O O . ARG A 1 243 ? -55.560 -2.770 96.401 1.00 88.38 243 ARG A O 1
ATOM 1900 N N . THR A 1 244 ? -56.113 -1.538 94.608 1.00 90.56 244 THR A N 1
ATOM 1901 C CA . THR A 1 244 ? -57.093 -0.677 95.292 1.00 90.56 244 THR A CA 1
ATOM 1902 C C . THR A 1 244 ? -58.237 -1.460 95.961 1.00 90.56 244 THR A C 1
ATOM 1904 O O . THR A 1 244 ? -58.386 -1.341 97.178 1.00 90.56 244 THR A O 1
ATOM 1907 N N . PRO A 1 245 ? -59.027 -2.294 95.250 1.00 92.00 245 PRO A N 1
ATOM 1908 C CA . PRO A 1 245 ? -60.079 -3.089 95.873 1.00 92.00 245 PRO A CA 1
ATOM 1909 C C . PRO A 1 245 ? -59.513 -4.168 96.798 1.00 92.00 245 PRO A C 1
ATOM 1911 O O . PRO A 1 245 ? -60.130 -4.456 97.815 1.00 92.00 245 PRO A O 1
ATOM 1914 N N . MET A 1 246 ? -58.343 -4.745 96.501 1.00 88.44 246 MET A N 1
ATOM 1915 C CA . MET A 1 246 ? -57.738 -5.750 97.379 1.00 88.44 246 MET A CA 1
ATOM 1916 C C . MET A 1 246 ? -57.334 -5.148 98.731 1.00 88.44 246 MET A C 1
ATOM 1918 O O . MET A 1 246 ? -57.623 -5.741 99.763 1.00 88.44 246 MET A O 1
ATOM 1922 N N . ASN A 1 247 ? -56.754 -3.944 98.737 1.00 87.75 247 ASN A N 1
ATOM 1923 C CA . ASN A 1 247 ? -56.462 -3.208 99.968 1.00 87.75 247 ASN A CA 1
ATOM 1924 C C . ASN A 1 247 ? -57.742 -2.834 100.725 1.00 87.75 247 ASN A C 1
ATOM 1926 O O . ASN A 1 247 ? -57.752 -2.892 101.949 1.00 87.75 247 ASN A O 1
ATOM 1930 N N . ALA A 1 248 ? -58.822 -2.483 100.018 1.00 88.94 248 ALA A N 1
ATOM 1931 C CA . ALA A 1 248 ? -60.112 -2.221 100.651 1.00 88.94 248 ALA A CA 1
ATOM 1932 C C . ALA A 1 248 ? -60.689 -3.483 101.313 1.00 88.94 248 ALA A C 1
ATOM 1934 O O . ALA A 1 248 ? -61.132 -3.419 102.454 1.00 88.94 248 ALA A O 1
ATOM 1935 N N . ILE A 1 249 ? -60.646 -4.636 100.633 1.00 88.19 249 ILE A N 1
ATOM 1936 C CA . ILE A 1 249 ? -61.095 -5.922 101.190 1.00 88.19 249 ILE A CA 1
ATOM 1937 C C . ILE A 1 249 ? -60.244 -6.308 102.400 1.00 88.19 249 ILE A C 1
ATOM 1939 O O . ILE A 1 249 ? -60.818 -6.669 103.419 1.00 88.19 249 ILE A O 1
ATOM 1943 N N . ILE A 1 250 ? -58.912 -6.190 102.307 1.00 86.75 250 ILE A N 1
ATOM 1944 C CA . ILE A 1 250 ? -57.997 -6.472 103.422 1.00 86.75 250 ILE A CA 1
ATOM 1945 C C . ILE A 1 250 ? -58.327 -5.584 104.622 1.00 86.75 250 ILE A C 1
ATOM 1947 O O . ILE A 1 250 ? -58.544 -6.1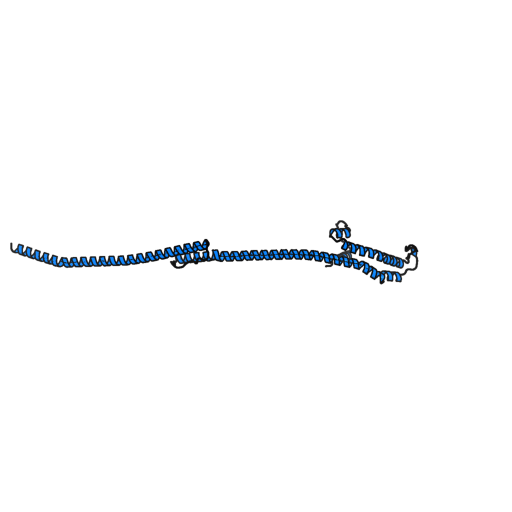15 105.705 1.00 86.75 250 ILE A O 1
ATOM 1951 N N . GLY A 1 251 ? -58.466 -4.270 104.421 1.00 85.62 251 GLY A N 1
ATOM 1952 C CA . GLY A 1 251 ? -58.814 -3.343 105.499 1.00 85.62 251 GLY A CA 1
ATOM 1953 C C . GLY A 1 251 ? -60.181 -3.633 106.128 1.00 85.62 251 GLY A C 1
ATOM 1954 O O . GLY A 1 251 ? -60.323 -3.554 107.343 1.00 85.62 251 GLY A O 1
ATOM 1955 N N . TYR A 1 252 ? -61.184 -4.030 105.333 1.00 88.06 252 TYR A N 1
ATOM 1956 C CA . TYR A 1 252 ? -62.469 -4.489 105.873 1.00 88.06 252 TYR A CA 1
ATOM 1957 C C . TYR A 1 252 ? -62.344 -5.797 106.656 1.00 88.06 252 TYR A C 1
ATOM 1959 O O . TYR A 1 252 ? -62.977 -5.934 107.698 1.00 88.06 252 TYR A O 1
ATOM 1967 N N . SER A 1 253 ? -61.546 -6.756 106.182 1.00 87.94 253 SER A N 1
ATOM 1968 C CA . SER A 1 253 ? -61.310 -7.995 106.924 1.00 87.94 253 SER A CA 1
ATOM 1969 C C . SER A 1 253 ? -60.507 -7.774 108.205 1.00 87.94 253 SER A C 1
ATOM 1971 O O . SER A 1 253 ? -60.803 -8.434 109.190 1.00 87.94 253 SER A O 1
ATOM 1973 N N . GLU A 1 254 ? -59.549 -6.845 108.222 1.00 85.44 254 GLU A N 1
ATOM 1974 C CA . GLU A 1 254 ? -58.798 -6.474 109.428 1.00 85.44 254 GLU A CA 1
ATOM 1975 C C . GLU A 1 254 ? -59.712 -5.813 110.463 1.00 85.44 254 GLU A C 1
ATOM 1977 O O . GLU A 1 254 ? -59.725 -6.269 111.596 1.00 85.44 254 GLU A O 1
ATOM 1982 N N . MET A 1 255 ? -60.559 -4.850 110.069 1.00 83.75 255 MET A N 1
ATOM 1983 C CA . MET A 1 255 ? -61.562 -4.265 110.978 1.00 83.75 255 MET A CA 1
ATOM 1984 C C . MET A 1 255 ? -62.524 -5.316 111.546 1.00 83.75 255 MET A C 1
ATOM 1986 O O . MET A 1 255 ? -62.821 -5.292 112.730 1.00 83.75 255 MET A O 1
ATOM 1990 N N . LEU A 1 256 ? -62.993 -6.265 110.727 1.00 85.06 256 LEU A N 1
ATOM 1991 C CA . LEU A 1 256 ? -63.864 -7.349 111.203 1.00 85.06 256 LEU A CA 1
ATOM 1992 C C . LEU A 1 256 ? -63.157 -8.308 112.172 1.00 85.06 256 LEU A C 1
ATOM 1994 O O . LEU A 1 256 ? -63.819 -8.903 113.019 1.00 85.06 256 LEU A O 1
ATOM 1998 N N . ILE A 1 257 ? -61.845 -8.508 112.013 1.00 84.50 257 ILE A N 1
ATOM 1999 C CA . ILE A 1 257 ? -61.036 -9.299 112.947 1.00 84.50 257 ILE A CA 1
ATOM 2000 C C . ILE A 1 257 ? -60.846 -8.520 114.250 1.00 84.50 257 ILE A C 1
ATOM 2002 O O . ILE A 1 257 ? -61.025 -9.100 115.312 1.00 84.50 257 ILE A O 1
ATOM 2006 N N . GLU A 1 258 ? -60.549 -7.223 114.170 1.00 83.00 258 GLU A N 1
ATOM 2007 C CA . GLU A 1 258 ? -60.359 -6.344 115.330 1.00 83.00 258 GLU A CA 1
ATOM 2008 C C . GLU A 1 258 ? -61.655 -6.228 116.157 1.00 83.00 258 GLU A C 1
ATOM 2010 O O . GLU A 1 258 ? -61.626 -6.465 117.360 1.00 83.00 258 GLU A O 1
ATOM 2015 N N . ASP A 1 259 ? -62.812 -6.020 115.511 1.00 77.31 259 ASP A N 1
ATOM 2016 C CA . ASP A 1 259 ? -64.135 -6.039 116.161 1.00 77.31 259 ASP A CA 1
ATOM 2017 C C . ASP A 1 259 ? -64.419 -7.391 116.849 1.00 77.31 259 ASP A C 1
ATOM 2019 O O . ASP A 1 259 ? -65.014 -7.442 117.923 1.00 77.31 259 ASP A O 1
ATOM 2023 N N . ALA A 1 260 ? -63.997 -8.509 116.245 1.00 74.19 260 ALA A N 1
ATOM 2024 C CA . ALA A 1 260 ? -64.187 -9.843 116.816 1.00 74.19 260 ALA A CA 1
ATOM 2025 C C . ALA A 1 260 ? -63.227 -10.155 117.979 1.00 74.19 260 ALA A C 1
ATOM 2027 O O . ALA A 1 260 ? -63.537 -11.024 118.796 1.00 74.19 260 ALA A O 1
ATOM 2028 N N . GLU A 1 261 ? -62.071 -9.490 118.041 1.00 74.06 261 GLU A N 1
ATOM 2029 C CA . GLU A 1 261 ? -61.110 -9.587 119.144 1.00 74.06 261 GLU A CA 1
ATOM 2030 C C . GLU A 1 261 ? -61.470 -8.654 120.315 1.00 74.06 261 GLU A C 1
ATOM 2032 O O . GLU A 1 261 ? -61.205 -9.022 121.456 1.00 74.06 261 GLU A O 1
ATOM 2037 N N . ASP A 1 262 ? -62.113 -7.504 120.068 1.00 65.75 262 ASP A N 1
ATOM 2038 C CA . ASP A 1 262 ? -62.581 -6.572 121.114 1.00 65.75 262 ASP A CA 1
ATOM 2039 C C . ASP A 1 262 ? -63.902 -7.020 121.791 1.00 65.75 262 ASP A C 1
ATOM 2041 O O . ASP A 1 262 ? -64.157 -6.662 122.944 1.00 65.75 262 ASP A O 1
ATOM 2045 N N . ASP A 1 263 ? -64.728 -7.837 121.119 1.00 58.31 263 ASP A N 1
ATOM 2046 C CA . ASP A 1 263 ? -65.987 -8.400 121.655 1.00 58.31 263 ASP A CA 1
ATOM 2047 C C . ASP A 1 263 ? -65.829 -9.790 122.339 1.00 58.31 263 ASP A C 1
ATOM 2049 O O . ASP A 1 263 ? -66.831 -10.416 122.716 1.00 58.31 263 ASP A O 1
ATOM 2053 N N . GLY A 1 264 ? -64.594 -10.288 122.520 1.00 50.59 264 GLY A N 1
ATOM 2054 C CA . GLY A 1 264 ? -64.261 -11.579 123.160 1.00 50.59 264 GLY A CA 1
ATOM 2055 C C . GLY A 1 264 ? -63.477 -11.460 124.466 1.00 50.59 264 GLY A C 1
ATOM 2056 O O . GLY A 1 264 ? -63.850 -12.167 125.435 1.00 50.59 264 GLY A O 1
#

InterPro domains:
  IPR003660 HAMP domain [PF00672] (154-204)
  IPR003660 HAMP domain [PS50885] (156-208)
  IPR003660 HAMP domain [SM00304] (156-208)
  IPR003661 Signal transduction histidine kinase, dimerisation/phosphoacceptor domain [PF00512] (230-259)
  IPR003661 Signal transduction histidine kinase, dimerisation/phosphoacceptor domain [cd00082] (228-263)
  IPR036097 Signal transduction histidine kinase, dimerisation/phosphoacceptor domain superfamily [SSF47384] (215-259)
  IPR050736 Sensor Histidine Kinase Regulatory [PTHR43711] (105-261)

Secondary structure (DSSP, 8-state):
--SHHHHHHHHHHH-PPP---S----HHHHHHHTT--HHHHHHHHHHHHHHHHHHHHHHHHHHHHHTEEE-TTS-EEEE----HHHHHHHHHSHHHHHHHHHHHHHHHHHHHHHHHHHHHHHHHHHHHHHHHHHHHHHHHHHHHHHHHHHHHHHIIIIIHHHHHHHHHHHHHHTT--S-------SSHHHHHHHHHHHHHHHHHHHHHHHHHHHHHHHHHHHHHHHHHHHHHHHHHHHHHHHHHHHHHHHHHHHHHHHHHHHT-